Protein AF-A0A7G9NS68-F1 (afdb_monomer)

Mean predicted aligned error: 12.14 Å

Sequence (213 aa):
MAALLGGTLRADTVFETLNGGFTPGNFFWAADDTGWYWTPSMNVDLVGIQTKLATNTNINNNFTFTTTVYTDRPDNGGMVLDSFTWNGTAFVDGPWLGGSFSSPLSLTGGTTYFLGFSGWLAAVTGSGGAGVMMVGPADSSGNATAGTTLLDGWISGSGNPGSFDTPYATGSWPNTPILRFIAADSSTIPEPAAASLIGLPALAMAMRRRRRG

pLDDT: mean 74.38, std 18.11, range [37.75, 97.81]

Solvent-accessible surface area (backbone atoms only — not comparable to full-atom values): 12243 Å² total; per-residue (Å²): 142,82,84,82,81,80,76,79,80,74,69,76,28,79,71,48,64,40,40,66,89,61,86,52,60,82,46,68,49,81,46,22,15,41,30,35,50,47,56,47,88,46,70,41,40,38,28,30,50,29,30,44,29,28,63,55,97,45,37,45,38,81,42,59,35,35,43,35,38,19,62,31,49,55,77,77,74,24,46,81,73,54,60,38,70,30,67,39,78,61,42,60,96,48,72,80,42,56,48,54,44,98,55,64,46,77,43,58,39,74,44,64,30,20,43,38,40,21,50,35,59,65,33,76,88,55,75,28,19,35,17,57,30,30,42,62,46,33,66,101,79,47,39,74,34,90,88,59,54,74,39,84,8,29,24,33,14,67,97,49,79,70,38,51,76,48,78,42,57,59,60,40,82,75,26,25,56,28,33,36,34,29,15,66,67,65,93,71,72,74,68,79,73,75,75,80,75,80,85,83,90,79,88,90,84,84,79,90,73,85,87,82,129

Structure (mmCIF, N/CA/C/O backbone):
data_AF-A0A7G9NS68-F1
#
_entry.id   AF-A0A7G9NS68-F1
#
loop_
_atom_site.group_PDB
_atom_site.id
_atom_site.type_symbol
_atom_site.label_atom_id
_atom_site.label_alt_id
_atom_site.label_comp_id
_atom_site.label_asym_id
_atom_site.label_entity_id
_atom_site.label_seq_id
_atom_site.pdbx_PDB_ins_code
_atom_site.Cartn_x
_atom_site.Cartn_y
_atom_site.Cartn_z
_atom_site.occupancy
_atom_site.B_iso_or_equiv
_atom_site.auth_seq_id
_atom_site.auth_comp_id
_atom_site.auth_asym_id
_atom_site.auth_atom_id
_atom_site.pdbx_PDB_model_num
ATOM 1 N N . MET A 1 1 ? -41.955 21.373 -13.164 1.00 38.03 1 MET A N 1
ATOM 2 C CA . MET A 1 1 ? -41.308 21.413 -11.837 1.00 38.03 1 MET A CA 1
ATOM 3 C C . MET A 1 1 ? -40.273 20.298 -11.828 1.00 38.03 1 MET A C 1
ATOM 5 O O . MET A 1 1 ? -40.666 19.143 -11.808 1.00 38.03 1 MET A O 1
ATOM 9 N N . ALA A 1 2 ? -38.992 20.621 -12.012 1.00 39.19 2 ALA A N 1
ATOM 10 C CA . ALA A 1 2 ? -37.906 19.641 -12.065 1.00 39.19 2 ALA A CA 1
ATOM 11 C C . ALA A 1 2 ? -36.975 19.914 -10.880 1.00 39.19 2 ALA A C 1
ATOM 13 O O . ALA A 1 2 ? -36.407 21.000 -10.788 1.00 39.19 2 ALA A O 1
ATOM 14 N N . ALA A 1 3 ? -36.893 18.969 -9.946 1.00 44.25 3 ALA A N 1
ATOM 15 C CA . ALA A 1 3 ? -35.975 19.042 -8.820 1.00 44.25 3 ALA A CA 1
ATOM 16 C C . ALA A 1 3 ? -34.591 18.573 -9.290 1.00 44.25 3 ALA A C 1
ATOM 18 O O . ALA A 1 3 ? -34.424 17.409 -9.653 1.00 44.25 3 ALA A O 1
ATOM 19 N N . LEU A 1 4 ? -33.610 19.481 -9.303 1.00 42.62 4 LEU A N 1
ATOM 20 C CA . LEU A 1 4 ? -32.201 19.107 -9.389 1.00 42.62 4 LEU A CA 1
ATOM 21 C C . LEU A 1 4 ? -31.821 18.423 -8.069 1.00 42.62 4 LEU A C 1
ATOM 23 O O . LEU A 1 4 ? -31.746 19.071 -7.026 1.00 42.62 4 LEU A O 1
ATOM 27 N N . LEU A 1 5 ? -31.595 17.113 -8.119 1.00 46.53 5 LEU A N 1
ATOM 28 C CA . LEU A 1 5 ? -30.935 16.367 -7.053 1.00 46.53 5 LEU A CA 1
ATOM 29 C C . LEU A 1 5 ? -29.467 16.809 -7.015 1.00 46.53 5 LEU A C 1
ATOM 31 O O . LEU A 1 5 ? -28.667 16.419 -7.863 1.00 46.53 5 LEU A O 1
ATOM 35 N N . GLY A 1 6 ? -29.131 17.673 -6.058 1.00 41.75 6 GLY A N 1
ATOM 36 C CA . GLY A 1 6 ? -27.755 18.049 -5.761 1.00 41.75 6 GLY A CA 1
ATOM 37 C C . GLY A 1 6 ? -27.028 16.873 -5.120 1.00 41.75 6 GLY A C 1
ATOM 38 O O . GLY A 1 6 ? -27.145 16.656 -3.918 1.00 41.75 6 GLY A O 1
ATOM 39 N N . GLY A 1 7 ? -26.294 16.104 -5.921 1.00 40.09 7 GLY A N 1
ATOM 40 C CA . GLY A 1 7 ? -25.322 15.153 -5.396 1.00 40.09 7 GLY A CA 1
ATOM 41 C C . GLY A 1 7 ? -24.172 15.923 -4.755 1.00 40.09 7 GLY A C 1
ATOM 42 O O . GLY A 1 7 ? -23.438 16.627 -5.446 1.00 40.09 7 GLY A O 1
ATOM 43 N N . THR A 1 8 ? -24.011 15.820 -3.438 1.00 43.94 8 THR A N 1
ATOM 44 C CA . THR A 1 8 ? -22.778 16.244 -2.771 1.00 43.94 8 THR A CA 1
ATOM 45 C C . THR A 1 8 ? -21.648 15.337 -3.238 1.00 43.94 8 THR A C 1
ATOM 47 O O . THR A 1 8 ? -21.577 14.179 -2.834 1.00 43.94 8 THR A O 1
ATOM 50 N N . LEU A 1 9 ? -20.772 15.862 -4.094 1.00 49.16 9 LEU A N 1
ATOM 51 C CA . LEU A 1 9 ? -19.465 15.267 -4.351 1.00 49.16 9 LEU A CA 1
ATOM 52 C C . LEU A 1 9 ? -18.670 15.352 -3.044 1.00 49.16 9 LEU A C 1
ATOM 54 O O . LEU A 1 9 ? -18.261 16.441 -2.639 1.00 49.16 9 LEU A O 1
ATOM 58 N N . ARG A 1 10 ? -18.506 14.224 -2.346 1.00 59.31 10 ARG A N 1
ATOM 59 C CA . ARG A 1 10 ? -17.529 14.136 -1.259 1.00 59.31 10 ARG A CA 1
ATOM 60 C C . ARG A 1 10 ? -16.143 14.073 -1.887 1.00 59.31 10 ARG A C 1
ATOM 62 O O . ARG A 1 10 ? -15.911 13.275 -2.789 1.00 59.31 10 ARG A O 1
ATOM 69 N N . ALA A 1 11 ? -15.265 14.968 -1.452 1.00 64.06 11 ALA A N 1
ATOM 70 C CA . ALA A 1 11 ? -13.867 14.932 -1.838 1.00 64.06 11 ALA A CA 1
ATOM 71 C C . ALA A 1 11 ? -13.167 13.855 -1.010 1.00 64.06 11 ALA A C 1
ATOM 73 O O . ALA A 1 11 ? -13.270 13.865 0.216 1.00 64.06 11 ALA A O 1
ATOM 74 N N . ASP A 1 12 ? -12.461 12.957 -1.686 1.00 80.31 12 ASP A N 1
ATOM 75 C CA . ASP A 1 12 ? -11.589 11.986 -1.044 1.00 80.31 12 ASP A CA 1
ATOM 76 C C . ASP A 1 12 ? -10.468 12.693 -0.277 1.00 80.31 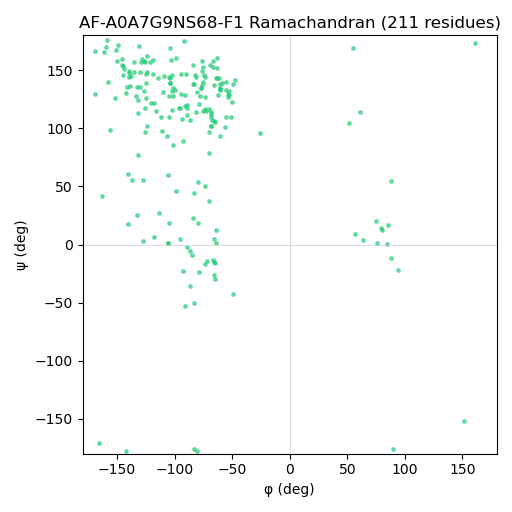12 ASP A C 1
ATOM 78 O O . ASP A 1 12 ? -9.935 13.722 -0.709 1.00 80.31 12 ASP A O 1
ATOM 82 N N . THR A 1 13 ? -10.093 12.131 0.868 1.00 86.94 13 THR A N 1
ATOM 83 C CA . THR A 1 13 ? -9.108 12.735 1.768 1.00 86.94 13 THR A CA 1
ATOM 84 C C . THR A 1 13 ? -7.977 11.765 2.053 1.00 86.94 13 THR A C 1
ATOM 86 O O . THR A 1 13 ? -8.167 10.552 2.080 1.00 86.94 13 THR A O 1
ATOM 89 N N . VAL A 1 14 ? -6.765 12.291 2.235 1.00 88.88 14 VAL A N 1
ATOM 90 C CA . VAL A 1 14 ? -5.634 11.460 2.656 1.00 88.88 14 VAL A CA 1
ATOM 91 C C . VAL A 1 14 ? -5.812 11.149 4.134 1.00 88.88 14 VAL A C 1
ATOM 93 O O . VAL A 1 14 ? -5.766 12.057 4.959 1.00 88.88 14 VAL A O 1
ATOM 96 N N . PHE A 1 15 ? -6.013 9.872 4.443 1.00 86.31 15 PHE A N 1
ATOM 97 C CA . PHE A 1 15 ? -6.214 9.386 5.804 1.00 86.31 15 PHE A CA 1
ATOM 98 C C . PHE A 1 15 ? -4.885 9.168 6.524 1.00 86.31 15 PHE A C 1
ATOM 100 O O . PHE A 1 15 ? -4.665 9.670 7.621 1.00 86.31 15 PHE A O 1
ATOM 107 N N . GLU A 1 16 ? -3.976 8.445 5.875 1.00 87.56 16 GLU A N 1
ATOM 108 C CA . GLU A 1 16 ? -2.678 8.088 6.432 1.00 87.56 16 GLU A CA 1
ATOM 109 C C . GLU A 1 16 ? -1.632 8.091 5.317 1.00 87.56 16 GLU A C 1
ATOM 111 O O . GLU A 1 16 ? -1.912 7.775 4.159 1.00 87.56 16 GLU A O 1
ATOM 116 N N . THR A 1 17 ? -0.405 8.484 5.643 1.00 88.94 17 THR A N 1
ATOM 117 C CA . THR A 1 17 ? 0.731 8.381 4.727 1.00 88.94 17 THR A CA 1
ATOM 118 C C . THR A 1 17 ? 1.900 7.752 5.463 1.00 88.94 17 THR A C 1
ATOM 120 O O . THR A 1 17 ? 2.481 8.364 6.356 1.00 88.94 17 THR A O 1
ATOM 123 N N . LEU A 1 18 ? 2.266 6.542 5.053 1.00 88.12 18 LEU A N 1
ATOM 124 C CA . LEU A 1 18 ? 3.433 5.833 5.552 1.00 88.12 18 LEU A CA 1
ATOM 125 C C . LEU A 1 18 ? 4.627 6.202 4.683 1.00 88.12 18 LEU A C 1
ATOM 127 O O . LEU A 1 18 ? 4.618 6.003 3.469 1.00 88.12 18 LEU A O 1
ATOM 131 N N . ASN A 1 19 ? 5.646 6.785 5.306 1.00 85.31 19 ASN A N 1
ATOM 132 C CA . ASN A 1 19 ? 6.908 7.160 4.672 1.00 85.31 19 ASN A CA 1
ATOM 133 C C . ASN A 1 19 ? 6.815 8.113 3.453 1.00 85.31 19 ASN A C 1
ATOM 135 O O . ASN A 1 19 ? 7.819 8.371 2.796 1.00 85.31 19 ASN A O 1
ATOM 139 N N . GLY A 1 20 ? 5.658 8.701 3.135 1.00 81.81 20 GLY A N 1
ATOM 140 C CA . GLY A 1 20 ? 5.486 9.500 1.909 1.00 81.81 20 GLY A CA 1
ATOM 141 C C . GLY A 1 20 ? 6.285 10.804 1.823 1.00 81.81 20 GLY A C 1
ATOM 142 O O . GLY A 1 20 ? 6.409 11.354 0.729 1.00 81.81 20 GLY A O 1
ATOM 143 N N . GLY A 1 21 ? 6.826 11.286 2.946 1.00 77.38 21 GLY A N 1
ATOM 144 C CA . GLY A 1 21 ? 7.757 12.419 2.995 1.00 77.38 21 GLY A CA 1
ATOM 145 C C . GLY A 1 21 ? 9.228 12.040 2.785 1.00 77.38 21 GLY A C 1
ATOM 146 O O . GLY A 1 21 ? 10.072 12.929 2.708 1.00 77.38 21 GLY A O 1
ATOM 147 N N . PHE A 1 22 ? 9.553 10.747 2.701 1.00 77.62 22 PHE A N 1
ATOM 148 C CA . PHE A 1 22 ? 10.930 10.288 2.536 1.00 77.62 22 PHE A CA 1
ATOM 149 C C . PHE A 1 22 ? 11.382 10.331 1.083 1.00 77.62 22 PHE A C 1
ATOM 151 O O . PHE A 1 22 ? 10.616 10.056 0.159 1.00 77.62 22 PHE A O 1
ATOM 158 N N . THR A 1 23 ? 12.668 10.635 0.900 1.00 73.75 23 THR A N 1
ATOM 159 C CA . THR A 1 23 ? 13.356 10.461 -0.382 1.00 73.75 23 THR A CA 1
ATOM 160 C C . THR A 1 23 ? 13.931 9.043 -0.425 1.00 73.75 23 THR A C 1
ATOM 162 O O . THR A 1 23 ? 14.832 8.743 0.359 1.00 73.75 23 THR A O 1
ATOM 165 N N . PRO A 1 24 ? 13.411 8.149 -1.274 1.00 69.50 24 PRO A N 1
ATOM 166 C CA . PRO A 1 24 ? 13.793 6.740 -1.275 1.00 69.50 24 PRO A CA 1
ATOM 167 C C . PRO A 1 24 ? 15.069 6.543 -2.100 1.00 69.50 24 PRO A C 1
ATOM 169 O O . PRO A 1 24 ? 15.357 7.321 -3.010 1.00 69.50 24 PRO A O 1
ATOM 172 N N . GLY A 1 25 ? 15.831 5.490 -1.806 1.00 63.09 25 GLY A N 1
ATOM 173 C CA . GLY A 1 25 ? 16.913 5.052 -2.690 1.00 63.09 25 GLY A CA 1
ATOM 174 C C . GLY A 1 25 ? 16.365 4.317 -3.917 1.00 63.09 25 GLY A C 1
ATOM 175 O O . GLY A 1 25 ? 15.265 3.768 -3.878 1.00 63.09 25 GLY A O 1
ATOM 176 N N . ASN A 1 26 ? 17.138 4.263 -5.004 1.00 58.06 26 ASN A N 1
ATOM 177 C CA . ASN A 1 26 ? 16.765 3.464 -6.173 1.00 58.06 26 ASN A CA 1
ATOM 178 C C . ASN A 1 26 ? 16.886 1.970 -5.847 1.00 58.06 26 ASN A C 1
ATOM 180 O O . ASN A 1 26 ? 17.991 1.480 -5.613 1.00 58.06 26 ASN A O 1
ATOM 184 N N . PHE A 1 27 ? 15.770 1.244 -5.885 1.00 60.88 27 PHE A N 1
ATOM 185 C CA . PHE A 1 27 ? 15.736 -0.195 -5.646 1.00 60.88 27 PHE A CA 1
ATOM 186 C C . PHE A 1 27 ? 14.776 -0.906 -6.617 1.00 60.88 27 PHE A C 1
ATOM 188 O O . PHE A 1 27 ? 13.777 -0.316 -7.025 1.00 60.88 27 PHE A O 1
ATOM 195 N N . PHE A 1 28 ? 15.074 -2.154 -7.002 1.00 64.50 28 PHE A N 1
ATOM 196 C CA . PHE A 1 28 ? 14.217 -2.973 -7.872 1.00 64.50 28 PHE A CA 1
ATOM 197 C C . PHE A 1 28 ? 13.914 -4.333 -7.238 1.00 64.50 28 PHE A C 1
ATOM 199 O O . PHE A 1 28 ? 14.820 -5.013 -6.762 1.00 64.50 28 PHE A O 1
ATOM 206 N N . TRP A 1 29 ? 12.642 -4.731 -7.236 1.00 65.81 29 TRP A N 1
ATOM 207 C CA . TRP A 1 29 ? 12.194 -5.970 -6.602 1.00 65.81 29 TRP A CA 1
ATOM 208 C C . TRP A 1 29 ? 12.228 -7.149 -7.580 1.00 65.81 29 TRP A C 1
ATOM 210 O O . TRP A 1 29 ? 12.003 -6.974 -8.778 1.00 65.81 29 TRP A O 1
ATOM 220 N N . ALA A 1 30 ? 12.519 -8.346 -7.064 1.00 62.59 30 ALA A N 1
ATOM 221 C CA . ALA A 1 30 ? 12.646 -9.571 -7.858 1.00 62.59 30 ALA A CA 1
ATOM 222 C C . ALA A 1 30 ? 11.624 -10.666 -7.493 1.00 62.59 30 ALA A C 1
ATOM 224 O O . ALA A 1 30 ? 11.742 -11.775 -8.007 1.00 62.59 30 ALA A O 1
ATOM 225 N N . ALA A 1 31 ? 10.652 -10.383 -6.617 1.00 74.00 31 ALA A N 1
ATOM 226 C CA . ALA A 1 31 ? 9.535 -11.293 -6.342 1.00 74.00 31 ALA A CA 1
ATOM 227 C C . ALA A 1 31 ? 8.247 -10.822 -7.035 1.00 74.00 31 ALA A C 1
ATOM 229 O O . ALA A 1 31 ? 8.113 -9.641 -7.358 1.00 74.00 31 ALA A O 1
ATOM 230 N N . ASP A 1 32 ? 7.312 -11.749 -7.237 1.00 80.25 32 ASP A N 1
ATOM 231 C CA . ASP A 1 32 ? 6.061 -11.495 -7.966 1.00 80.25 32 ASP A CA 1
ATOM 232 C C . ASP A 1 32 ? 5.016 -10.773 -7.106 1.00 80.25 32 ASP A C 1
ATOM 234 O O . ASP A 1 32 ? 4.133 -10.076 -7.624 1.00 80.25 32 ASP A O 1
ATOM 238 N N . ASP A 1 33 ? 5.160 -10.931 -5.791 1.00 86.00 33 ASP A N 1
ATOM 239 C CA . ASP A 1 33 ? 4.248 -10.434 -4.781 1.00 86.00 33 ASP A CA 1
ATOM 240 C C . ASP A 1 33 ? 5.024 -9.848 -3.596 1.00 86.00 33 ASP A C 1
ATOM 242 O O . ASP A 1 33 ? 6.081 -10.352 -3.191 1.00 86.00 33 ASP A O 1
ATOM 246 N N . THR A 1 34 ? 4.475 -8.796 -2.996 1.00 87.12 34 THR A N 1
ATOM 247 C CA . THR A 1 34 ? 4.915 -8.297 -1.694 1.00 87.12 34 THR A CA 1
ATOM 248 C C . THR A 1 34 ? 3.743 -7.780 -0.878 1.00 87.12 34 THR A C 1
ATOM 250 O O . THR A 1 34 ? 2.761 -7.279 -1.426 1.00 87.12 34 THR A O 1
ATOM 253 N N . GLY A 1 35 ? 3.841 -7.855 0.438 1.00 90.62 35 GLY A N 1
ATOM 254 C CA . GLY A 1 35 ? 2.836 -7.276 1.300 1.00 90.62 35 GLY A CA 1
ATOM 255 C C . GLY A 1 35 ? 3.319 -7.014 2.708 1.00 90.62 35 GLY A C 1
ATOM 256 O O . GLY A 1 35 ? 4.397 -7.443 3.127 1.00 90.62 35 GLY A O 1
ATOM 257 N N . TRP A 1 36 ? 2.480 -6.294 3.438 1.00 91.12 36 TRP A N 1
ATOM 258 C CA . TRP A 1 36 ? 2.724 -5.901 4.816 1.00 91.12 36 TRP A CA 1
ATOM 259 C C . TRP A 1 36 ? 1.442 -6.021 5.622 1.00 91.12 36 TRP A C 1
ATOM 261 O O . TRP A 1 36 ? 0.342 -5.798 5.109 1.00 91.12 36 TRP A O 1
ATOM 271 N N . TYR A 1 37 ? 1.592 -6.319 6.906 1.00 92.62 37 TYR A N 1
ATOM 272 C CA . TYR A 1 37 ? 0.505 -6.128 7.851 1.00 92.62 37 TYR A CA 1
ATOM 273 C C . TYR A 1 37 ? 0.350 -4.645 8.177 1.00 92.62 37 TYR A C 1
ATOM 275 O O . TYR A 1 37 ? 1.335 -3.924 8.340 1.00 92.62 37 TYR A O 1
ATOM 283 N N . TRP A 1 38 ? -0.894 -4.194 8.275 1.00 91.81 38 TRP A N 1
ATOM 284 C CA . TRP A 1 38 ? -1.252 -2.831 8.642 1.00 91.81 38 TRP A CA 1
ATOM 285 C C . TRP A 1 38 ? -2.443 -2.853 9.594 1.00 91.81 38 TRP A C 1
ATOM 287 O O . TRP A 1 38 ? -3.406 -3.589 9.389 1.00 91.81 38 TRP A O 1
ATOM 297 N N . THR A 1 39 ? -2.370 -2.032 10.638 1.00 92.25 39 THR A N 1
ATOM 298 C CA . THR A 1 39 ? -3.416 -1.901 11.653 1.00 92.25 39 THR A CA 1
ATOM 299 C C . THR A 1 39 ? -3.834 -0.432 11.715 1.00 92.25 39 THR A C 1
ATOM 301 O O . THR A 1 39 ? -3.097 0.363 12.307 1.00 92.25 39 THR A O 1
ATOM 304 N N . PRO A 1 40 ? -4.974 -0.028 11.122 1.00 89.94 40 PRO A N 1
ATOM 305 C CA . PRO A 1 40 ? -5.452 1.340 11.254 1.00 89.94 40 PRO A CA 1
ATOM 306 C C . PRO A 1 40 ? -5.712 1.651 12.730 1.00 89.94 40 PRO A C 1
ATOM 308 O O . PRO A 1 40 ? -6.266 0.836 13.467 1.00 89.94 40 PRO A O 1
ATOM 311 N N . SER A 1 41 ? -5.336 2.843 13.185 1.00 87.62 41 SER A N 1
ATOM 312 C CA . SER A 1 41 ? -5.522 3.257 14.586 1.00 87.62 41 SER A CA 1
ATOM 313 C C . SER A 1 41 ? -6.987 3.530 14.949 1.00 87.62 41 SER A C 1
ATOM 315 O O . SER A 1 41 ? -7.336 3.609 16.127 1.00 87.62 41 SER A O 1
ATOM 317 N N . MET A 1 42 ? -7.853 3.659 13.945 1.00 88.31 42 MET A N 1
ATOM 318 C CA . MET A 1 42 ? -9.271 3.954 14.089 1.00 88.31 42 MET A CA 1
ATOM 319 C C . MET A 1 42 ? -10.090 3.362 12.947 1.00 88.31 42 MET A C 1
ATOM 321 O O . MET A 1 42 ? -9.533 2.939 11.937 1.00 88.31 42 MET A O 1
ATOM 325 N N . ASN A 1 43 ? -11.413 3.337 13.109 1.00 91.81 43 ASN A N 1
ATOM 326 C CA . ASN A 1 43 ? -12.302 2.917 12.031 1.00 91.81 43 ASN A CA 1
ATOM 327 C C . ASN A 1 43 ? -12.128 3.848 10.826 1.00 91.81 43 ASN A C 1
ATOM 329 O O . ASN A 1 43 ? -12.103 5.068 10.998 1.00 91.81 43 ASN A O 1
ATOM 333 N N . VAL A 1 44 ? -12.020 3.274 9.630 1.00 90.69 44 VAL A N 1
ATOM 334 C CA . VAL A 1 44 ? -11.794 4.018 8.388 1.00 90.69 44 VAL A CA 1
ATOM 335 C C . VAL A 1 44 ? -12.599 3.405 7.251 1.00 90.69 44 VAL A C 1
ATOM 337 O O . VAL A 1 44 ? -12.606 2.192 7.076 1.00 90.69 44 VAL A O 1
ATOM 340 N N . ASP A 1 45 ? -13.243 4.254 6.454 1.00 94.44 45 ASP A N 1
ATOM 341 C CA . ASP A 1 45 ? -13.822 3.865 5.169 1.00 94.44 45 ASP A CA 1
ATOM 342 C C . ASP A 1 45 ? -12.782 4.123 4.076 1.00 94.44 45 ASP A C 1
ATOM 344 O O . ASP A 1 45 ? -12.680 5.223 3.520 1.00 94.44 45 ASP A O 1
ATOM 348 N N . LEU A 1 46 ? -11.947 3.113 3.831 1.00 94.12 46 LEU A N 1
ATOM 349 C CA . LEU A 1 46 ? -10.807 3.190 2.931 1.00 94.12 46 LEU A CA 1
ATOM 350 C C . LEU A 1 46 ? -11.283 3.195 1.473 1.00 94.12 46 LEU A C 1
ATOM 352 O O . LEU A 1 46 ? -11.850 2.228 0.981 1.00 94.12 46 LEU A O 1
ATOM 356 N N . VAL A 1 47 ? -11.026 4.284 0.761 1.00 95.94 47 VAL A N 1
ATOM 357 C CA . VAL A 1 47 ? -11.377 4.464 -0.653 1.00 95.94 47 VAL A CA 1
ATOM 358 C C . VAL A 1 47 ? -10.293 3.923 -1.568 1.00 95.94 47 VAL A C 1
ATOM 360 O O . VAL A 1 47 ? -10.608 3.381 -2.620 1.00 95.94 47 VAL A O 1
ATOM 363 N N . GLY A 1 48 ? -9.022 4.050 -1.195 1.00 95.19 48 GLY A N 1
ATOM 364 C CA . GLY A 1 48 ? -7.933 3.660 -2.078 1.00 95.19 48 GLY A CA 1
ATOM 365 C C . GLY A 1 48 ? -6.578 3.621 -1.401 1.00 95.19 48 GLY A C 1
ATOM 366 O O . GLY A 1 48 ? -6.385 4.132 -0.296 1.00 95.19 48 GLY A O 1
ATOM 367 N N . ILE A 1 49 ? -5.627 3.008 -2.096 1.00 95.25 49 ILE A N 1
ATOM 368 C CA . ILE A 1 49 ? -4.238 2.891 -1.660 1.00 95.25 49 ILE A CA 1
ATOM 369 C C . ILE A 1 49 ? -3.353 3.328 -2.817 1.00 95.25 49 ILE A C 1
ATOM 371 O O . ILE A 1 49 ? -3.568 2.949 -3.970 1.00 95.25 49 ILE A O 1
ATOM 375 N N . GLN A 1 50 ? -2.353 4.137 -2.497 1.00 93.19 50 GLN A N 1
ATOM 376 C CA . GLN A 1 50 ? -1.365 4.619 -3.441 1.00 93.19 50 GLN A CA 1
ATOM 377 C C . GLN A 1 50 ? 0.055 4.395 -2.924 1.00 93.19 50 GLN A C 1
ATOM 379 O O . GLN A 1 50 ? 0.300 4.312 -1.724 1.00 93.19 50 GLN A O 1
ATOM 384 N N . THR A 1 51 ? 1.006 4.352 -3.845 1.00 89.50 51 THR A N 1
ATOM 385 C CA . THR A 1 51 ? 2.440 4.237 -3.613 1.00 89.50 51 THR A CA 1
ATOM 386 C C . THR A 1 51 ? 3.205 5.102 -4.620 1.00 89.50 51 THR A C 1
ATOM 388 O O . THR A 1 51 ? 2.617 5.814 -5.439 1.00 89.50 51 THR A O 1
ATOM 391 N N . LYS A 1 52 ? 4.532 5.066 -4.554 1.00 85.31 52 LYS A N 1
ATOM 392 C CA . LYS A 1 52 ? 5.423 5.606 -5.580 1.00 85.31 52 LYS A CA 1
ATOM 393 C C . LYS A 1 52 ? 6.268 4.471 -6.135 1.00 85.31 52 LYS A C 1
ATOM 395 O O . LYS A 1 52 ? 6.643 3.563 -5.397 1.00 85.31 52 LYS A O 1
ATOM 400 N N . LEU A 1 53 ? 6.600 4.550 -7.417 1.00 80.81 53 LEU A N 1
ATOM 401 C CA . LEU A 1 53 ? 7.445 3.560 -8.074 1.00 80.81 53 LEU A CA 1
ATOM 402 C C . LEU A 1 53 ? 8.852 4.101 -8.308 1.00 80.81 53 LEU A C 1
ATOM 404 O O . LEU A 1 53 ? 9.023 5.293 -8.556 1.00 80.81 53 LEU A O 1
ATOM 408 N N . ALA A 1 54 ? 9.846 3.222 -8.179 1.00 74.50 54 ALA A N 1
ATOM 409 C CA . ALA A 1 54 ? 11.254 3.530 -8.399 1.00 74.50 54 ALA A CA 1
ATOM 410 C C . ALA A 1 54 ? 11.567 3.644 -9.899 1.00 74.50 54 ALA A C 1
ATOM 412 O O . ALA A 1 54 ? 10.912 3.014 -10.727 1.00 74.50 54 ALA A O 1
ATOM 413 N N . THR A 1 55 ? 12.589 4.424 -10.253 1.00 67.62 55 THR A N 1
ATOM 414 C CA . THR A 1 55 ? 13.039 4.609 -11.637 1.00 67.62 55 THR A CA 1
ATOM 415 C C . THR A 1 55 ? 14.517 4.291 -11.698 1.00 67.62 55 THR A C 1
ATOM 417 O O . THR A 1 55 ? 15.334 4.971 -11.079 1.00 67.62 55 THR A O 1
ATOM 420 N N . ASN A 1 56 ? 14.880 3.272 -12.467 1.00 67.25 56 ASN A N 1
ATOM 421 C CA . ASN A 1 56 ? 16.258 3.029 -12.869 1.00 67.25 56 ASN A CA 1
ATOM 422 C C . ASN A 1 56 ? 16.274 2.363 -14.259 1.00 67.25 56 ASN A C 1
ATOM 424 O O . ASN A 1 56 ? 15.230 1.985 -14.789 1.00 67.25 56 ASN A O 1
ATOM 428 N N . THR A 1 57 ? 17.456 2.218 -14.860 1.00 63.25 57 THR A N 1
ATOM 429 C CA . THR A 1 57 ? 17.630 1.622 -16.202 1.00 63.25 57 THR A CA 1
ATOM 430 C C . THR A 1 57 ? 17.242 0.144 -16.291 1.00 63.25 57 THR A C 1
ATOM 432 O O . THR A 1 57 ? 17.071 -0.379 -17.387 1.00 63.25 57 THR A O 1
ATOM 435 N N . ASN A 1 58 ? 17.114 -0.511 -15.142 1.00 67.44 58 ASN A N 1
ATOM 436 C CA . ASN A 1 58 ? 16.755 -1.906 -14.956 1.00 67.44 58 ASN A CA 1
ATOM 437 C C . ASN A 1 58 ? 15.385 -2.061 -14.270 1.00 67.44 58 ASN A C 1
ATOM 439 O O . ASN A 1 58 ? 15.149 -3.035 -13.556 1.00 67.44 58 ASN A O 1
ATOM 443 N N . ILE A 1 59 ? 14.493 -1.082 -14.425 1.00 73.25 59 ILE A N 1
ATOM 444 C CA . ILE A 1 59 ? 13.129 -1.136 -13.911 1.00 73.25 59 ILE A CA 1
ATOM 445 C C . ILE A 1 59 ? 12.173 -0.886 -15.070 1.00 73.25 59 ILE A C 1
ATOM 447 O O . ILE A 1 59 ? 12.264 0.128 -15.762 1.00 73.25 59 ILE A O 1
ATOM 451 N N . ASN A 1 60 ? 11.234 -1.805 -15.259 1.00 73.06 60 ASN A N 1
ATOM 452 C CA . ASN A 1 60 ? 10.085 -1.629 -16.124 1.00 73.06 60 ASN A CA 1
ATOM 453 C C . ASN A 1 60 ? 8.837 -1.557 -15.239 1.00 73.06 60 ASN A C 1
ATOM 455 O O . ASN A 1 60 ? 8.426 -2.552 -14.662 1.00 73.06 60 ASN A O 1
ATOM 459 N N . ASN A 1 61 ? 8.219 -0.382 -15.128 1.00 76.12 61 ASN A N 1
ATOM 460 C CA . ASN A 1 61 ? 6.974 -0.227 -14.369 1.00 76.12 61 ASN A CA 1
ATOM 461 C C . ASN A 1 61 ? 5.717 -0.322 -15.253 1.00 76.12 61 ASN A C 1
ATOM 463 O O . ASN A 1 61 ? 4.605 -0.139 -14.765 1.00 76.12 61 ASN A O 1
ATOM 467 N N . ASN A 1 62 ? 5.854 -0.614 -16.552 1.00 75.69 62 ASN A N 1
ATOM 468 C CA . ASN A 1 62 ? 4.730 -0.714 -17.487 1.00 75.69 62 ASN A CA 1
ATOM 469 C C . ASN A 1 62 ? 3.994 -2.062 -17.369 1.00 75.69 62 ASN A C 1
ATOM 471 O O . ASN A 1 62 ? 3.825 -2.790 -18.348 1.00 75.69 62 ASN A O 1
ATOM 475 N N . PHE A 1 63 ? 3.573 -2.394 -16.152 1.00 77.38 63 PHE A N 1
ATOM 476 C CA . PHE A 1 63 ? 2.813 -3.592 -15.827 1.00 77.38 63 PHE A CA 1
ATOM 477 C C . PHE A 1 63 ? 1.506 -3.230 -15.122 1.00 77.38 63 PHE A C 1
ATOM 479 O O . PHE A 1 63 ? 1.324 -2.118 -14.610 1.00 77.38 63 PHE A O 1
ATOM 486 N N . THR A 1 64 ? 0.583 -4.188 -15.122 1.00 85.50 64 THR A N 1
ATOM 487 C CA . THR A 1 64 ? -0.655 -4.115 -14.351 1.00 85.50 64 THR A CA 1
ATOM 488 C C . THR A 1 64 ? -0.412 -4.706 -12.974 1.00 85.50 64 THR A C 1
ATOM 490 O O . THR A 1 64 ? -0.126 -5.892 -12.836 1.00 85.50 64 THR A O 1
ATOM 493 N N . PHE A 1 65 ? -0.564 -3.864 -11.964 1.00 86.81 65 PHE A N 1
ATOM 494 C CA . PHE A 1 65 ? -0.475 -4.216 -10.560 1.00 86.81 65 PHE A CA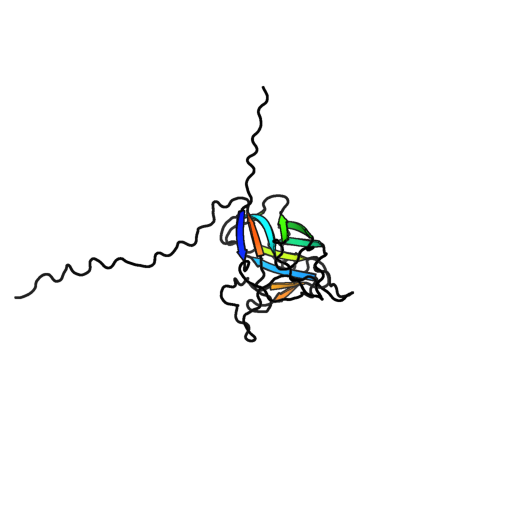 1
ATOM 495 C C . PHE A 1 65 ? -1.867 -4.501 -10.019 1.00 86.81 65 PHE A C 1
ATOM 497 O O . PHE A 1 65 ? -2.834 -3.850 -10.419 1.00 86.81 65 PHE A O 1
ATOM 504 N N . THR A 1 66 ? -1.954 -5.431 -9.075 1.00 92.06 66 THR A N 1
ATOM 505 C CA . THR A 1 66 ? -3.165 -5.641 -8.278 1.00 92.06 66 THR A CA 1
ATOM 506 C C . THR A 1 66 ? -2.841 -5.375 -6.820 1.00 92.06 66 THR A C 1
ATOM 508 O O . THR A 1 66 ? -1.947 -6.005 -6.251 1.00 92.06 66 THR A O 1
ATOM 511 N N . THR A 1 67 ? -3.563 -4.431 -6.224 1.00 93.94 67 THR A N 1
ATOM 512 C CA . THR A 1 67 ? -3.525 -4.180 -4.784 1.00 93.94 67 THR A CA 1
ATOM 513 C C . THR A 1 67 ? -4.753 -4.817 -4.158 1.00 93.94 67 THR A C 1
ATOM 515 O O . THR A 1 67 ? -5.873 -4.561 -4.600 1.00 93.94 67 THR A O 1
ATOM 518 N N . THR A 1 68 ? -4.537 -5.625 -3.125 1.00 96.25 68 THR A N 1
ATOM 519 C CA . THR A 1 68 ? -5.587 -6.388 -2.450 1.00 96.25 68 THR A CA 1
ATOM 520 C C . THR A 1 68 ? -5.461 -6.226 -0.944 1.00 96.25 68 THR A C 1
ATOM 522 O O . THR A 1 68 ? -4.364 -6.323 -0.393 1.00 96.25 68 THR A O 1
ATOM 525 N N . VAL A 1 69 ? -6.588 -6.000 -0.274 1.00 97.19 69 VAL A N 1
ATOM 526 C CA . VAL A 1 69 ? -6.678 -6.010 1.189 1.00 97.19 69 VAL A CA 1
ATOM 527 C C . VAL A 1 69 ? -7.286 -7.332 1.614 1.00 97.19 69 VAL A C 1
ATOM 529 O O . VAL A 1 69 ? -8.289 -7.771 1.049 1.00 97.19 69 VAL A O 1
ATOM 532 N N . TYR A 1 70 ? -6.698 -7.952 2.626 1.00 97.69 70 TYR A N 1
ATOM 533 C CA . TYR A 1 70 ? -7.147 -9.221 3.168 1.00 97.69 70 TYR A CA 1
ATOM 534 C C . TYR A 1 70 ? -7.363 -9.132 4.681 1.00 97.69 70 TYR A C 1
ATOM 536 O O . TYR A 1 70 ? -6.766 -8.292 5.361 1.00 97.69 70 TYR A O 1
ATOM 544 N N . THR A 1 71 ? -8.174 -10.041 5.226 1.00 97.50 71 THR A N 1
ATOM 545 C CA . THR A 1 71 ? -8.324 -10.210 6.685 1.00 97.50 71 THR A CA 1
ATOM 546 C C . THR A 1 71 ? -7.040 -10.698 7.361 1.00 97.50 71 THR A C 1
ATOM 548 O O . THR A 1 71 ? -6.814 -10.412 8.526 1.00 97.50 71 THR A O 1
ATOM 551 N N . ASP A 1 72 ? -6.223 -11.456 6.634 1.00 95.56 72 ASP A N 1
ATOM 552 C CA . ASP A 1 72 ? -4.878 -11.930 6.979 1.00 95.56 72 ASP A CA 1
ATOM 553 C C . ASP A 1 72 ? -4.179 -12.272 5.648 1.00 95.56 72 ASP A C 1
ATOM 555 O O . ASP A 1 72 ? -4.809 -12.209 4.593 1.00 95.56 72 ASP A O 1
ATOM 559 N N . ARG A 1 73 ? -2.907 -12.655 5.625 1.00 92.44 73 ARG A N 1
ATOM 560 C CA . ARG A 1 73 ? -2.290 -13.146 4.391 1.00 92.44 73 ARG A CA 1
ATOM 561 C C . ARG A 1 73 ? -2.981 -14.436 3.906 1.00 92.44 73 ARG A C 1
ATOM 563 O O . ARG A 1 73 ? -3.337 -15.277 4.740 1.00 92.44 73 ARG A O 1
ATOM 570 N N . PRO A 1 74 ? -3.136 -14.636 2.585 1.00 92.38 74 PRO A N 1
ATOM 571 C CA . PRO A 1 74 ? -3.721 -15.848 2.002 1.00 92.38 74 PRO A CA 1
ATOM 572 C C . PRO A 1 74 ? -3.136 -17.156 2.545 1.00 92.38 74 PRO A C 1
ATOM 574 O O . PRO A 1 74 ? -3.887 -18.060 2.907 1.00 92.38 74 PRO A O 1
ATOM 577 N N . ASP A 1 75 ? -1.811 -17.230 2.705 1.00 90.88 75 ASP A N 1
ATOM 578 C CA . ASP A 1 75 ? -1.122 -18.417 3.232 1.00 90.88 75 ASP A CA 1
ATOM 579 C C . ASP A 1 75 ? -1.441 -18.728 4.703 1.00 90.88 75 ASP A C 1
ATOM 581 O O . ASP A 1 75 ? -1.168 -19.828 5.178 1.00 90.88 75 ASP A O 1
ATOM 585 N N . ASN A 1 76 ? -2.054 -17.786 5.427 1.00 92.94 76 ASN A N 1
ATOM 586 C CA . ASN A 1 76 ? -2.575 -17.987 6.779 1.00 92.94 76 ASN A CA 1
ATOM 587 C C . ASN A 1 76 ? -4.112 -18.104 6.811 1.00 92.94 76 ASN A C 1
ATOM 589 O O . ASN A 1 76 ? -4.734 -17.911 7.853 1.00 92.94 76 ASN A O 1
ATOM 593 N N . GLY A 1 77 ? -4.745 -18.400 5.670 1.00 94.12 77 GLY A N 1
ATOM 594 C CA . GLY A 1 77 ? -6.200 -18.534 5.553 1.00 94.12 77 GLY A CA 1
ATOM 595 C C . GLY A 1 77 ? -6.953 -17.205 5.473 1.00 94.12 77 GLY A C 1
ATOM 596 O O . GLY A 1 77 ? -8.172 -17.180 5.648 1.00 94.12 77 GLY A O 1
ATOM 597 N N . GLY A 1 78 ? -6.252 -16.099 5.220 1.00 96.31 78 GLY A N 1
ATOM 598 C CA . GLY A 1 78 ? -6.877 -14.799 5.032 1.00 96.31 78 GLY A CA 1
ATOM 599 C C . GLY A 1 78 ? -7.773 -14.740 3.796 1.00 96.31 78 GLY A C 1
ATOM 600 O O . GLY A 1 78 ? -7.471 -15.320 2.753 1.00 96.31 78 GLY A O 1
ATOM 601 N N . MET A 1 79 ? -8.885 -14.017 3.911 1.00 96.88 79 MET A N 1
ATOM 602 C CA . MET A 1 79 ? -9.837 -13.815 2.821 1.00 96.88 79 MET A CA 1
ATOM 603 C C . MET A 1 79 ? -9.663 -12.429 2.214 1.00 96.88 79 MET A C 1
ATOM 605 O O . MET A 1 79 ? -9.380 -11.467 2.928 1.00 96.88 79 MET A O 1
ATOM 609 N N . VAL A 1 80 ? -9.880 -12.327 0.902 1.00 97.31 80 VAL A N 1
ATOM 610 C CA . VAL A 1 80 ? -9.943 -11.043 0.195 1.00 97.31 80 VAL A CA 1
ATOM 611 C C . VAL A 1 80 ? -11.113 -10.226 0.739 1.00 97.31 80 VAL A C 1
ATOM 613 O O . VAL A 1 80 ? -12.240 -10.716 0.789 1.00 97.31 80 VAL A O 1
ATOM 616 N N . LEU A 1 81 ? -10.835 -8.982 1.120 1.00 97.75 81 LEU A N 1
ATOM 617 C CA . LEU A 1 81 ? -11.849 -7.990 1.461 1.00 97.75 81 LEU A CA 1
ATOM 618 C C . LEU A 1 81 ? -12.255 -7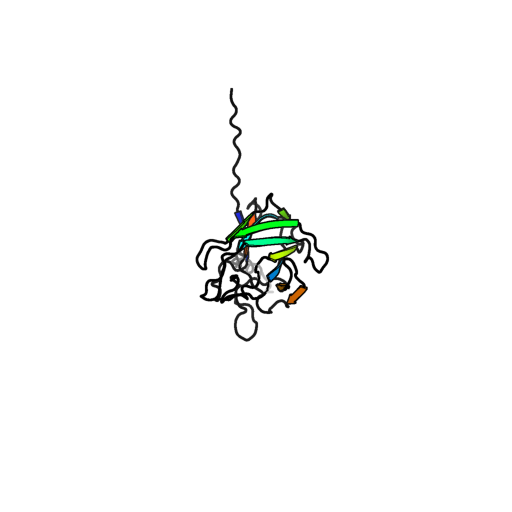.185 0.227 1.00 97.75 81 LEU A C 1
ATOM 620 O O . LEU A 1 81 ? -13.435 -7.129 -0.100 1.00 97.75 81 LEU A O 1
ATOM 624 N N . ASP A 1 82 ? -11.278 -6.604 -0.470 1.00 97.81 82 ASP A N 1
ATOM 625 C CA . ASP A 1 82 ? -11.472 -5.955 -1.769 1.00 97.81 82 ASP A CA 1
ATOM 626 C C . ASP A 1 82 ? -10.119 -5.820 -2.499 1.00 97.81 82 ASP A C 1
ATOM 628 O O . ASP A 1 82 ? -9.046 -5.988 -1.904 1.00 97.81 82 ASP A O 1
ATOM 632 N N . SER A 1 83 ? -10.160 -5.530 -3.797 1.00 97.25 83 SER A N 1
ATOM 633 C CA . SER A 1 83 ? -8.986 -5.342 -4.644 1.00 97.25 83 SER A CA 1
ATOM 634 C C . SER A 1 83 ? -9.252 -4.361 -5.779 1.00 97.25 83 SER A C 1
ATOM 636 O O . SER A 1 83 ? -10.386 -4.172 -6.215 1.00 97.25 83 SER A O 1
ATOM 638 N N . PHE A 1 84 ? -8.187 -3.780 -6.316 1.00 96.62 84 PHE A N 1
ATOM 639 C CA . PHE A 1 84 ? -8.245 -3.030 -7.563 1.00 96.62 84 PHE A CA 1
ATOM 640 C C . PHE A 1 84 ? -6.957 -3.209 -8.359 1.00 96.62 84 PHE A C 1
ATOM 642 O O . PHE A 1 84 ? -5.877 -3.461 -7.816 1.00 96.62 84 PHE A O 1
ATOM 649 N N . THR A 1 85 ? -7.074 -3.035 -9.672 1.00 93.94 85 THR A N 1
ATOM 650 C CA . THR A 1 85 ? -5.938 -3.068 -10.590 1.00 93.94 85 THR A CA 1
ATOM 651 C C . THR A 1 85 ? -5.560 -1.666 -11.026 1.00 93.94 85 THR A C 1
ATOM 653 O O . THR A 1 85 ? -6.431 -0.837 -11.286 1.00 93.94 85 THR A O 1
ATOM 656 N N . TRP A 1 86 ? -4.271 -1.416 -11.191 1.00 91.31 86 TRP A N 1
ATOM 657 C CA . TRP A 1 86 ? -3.757 -0.145 -11.682 1.00 91.31 86 TRP A CA 1
ATOM 658 C C . TRP A 1 86 ? -2.509 -0.373 -12.527 1.00 91.31 86 TRP A C 1
ATOM 660 O O . TRP A 1 86 ? -1.877 -1.425 -12.475 1.00 91.31 86 TRP A O 1
ATOM 670 N N . ASN A 1 87 ? -2.179 0.601 -13.366 1.00 86.25 87 ASN A N 1
ATOM 671 C CA . ASN A 1 87 ? -1.019 0.522 -14.239 1.00 86.25 87 ASN A CA 1
ATOM 672 C C . ASN A 1 87 ? 0.122 1.370 -13.654 1.00 86.25 87 ASN A C 1
ATOM 674 O O . ASN A 1 87 ? -0.094 2.524 -13.283 1.00 86.25 87 ASN A O 1
ATOM 678 N N . GLY A 1 88 ? 1.330 0.810 -13.583 1.00 78.81 88 GLY A N 1
ATOM 679 C CA . GLY A 1 88 ? 2.502 1.486 -13.018 1.00 78.81 88 GLY A CA 1
ATOM 680 C C . GLY A 1 88 ? 3.259 2.409 -13.976 1.00 78.81 88 GLY A C 1
ATOM 681 O O . GLY A 1 88 ? 4.432 2.677 -13.755 1.00 78.81 88 GLY A O 1
ATOM 682 N N . THR A 1 89 ? 2.644 2.922 -15.040 1.00 73.38 89 THR A N 1
ATOM 683 C CA . THR A 1 89 ? 3.313 3.693 -16.115 1.00 73.38 89 THR A CA 1
ATOM 684 C C . THR A 1 89 ? 3.949 5.037 -15.710 1.00 73.38 89 THR A C 1
ATOM 686 O O . THR A 1 89 ? 4.353 5.788 -16.597 1.00 73.38 89 THR A O 1
ATOM 689 N N . ALA A 1 90 ? 4.112 5.361 -14.421 1.00 61.81 90 ALA A N 1
ATOM 690 C CA . ALA A 1 90 ? 4.790 6.583 -13.977 1.00 61.81 90 ALA A CA 1
ATOM 691 C C . ALA A 1 90 ? 6.015 6.333 -13.075 1.00 61.81 90 ALA A C 1
ATOM 693 O O . ALA A 1 90 ? 6.177 5.289 -12.447 1.00 61.81 90 ALA A O 1
ATOM 694 N N . PHE A 1 91 ? 6.896 7.332 -13.054 1.00 62.75 91 PHE A N 1
ATOM 695 C CA . PHE A 1 91 ? 8.264 7.292 -12.532 1.00 62.75 91 PHE A CA 1
ATOM 696 C C . PHE A 1 91 ? 8.398 7.987 -11.159 1.00 62.75 91 PHE A C 1
ATOM 698 O O . PHE A 1 91 ? 7.499 8.713 -10.737 1.00 62.75 91 PHE A O 1
ATOM 705 N N . VAL A 1 92 ? 9.549 7.822 -10.492 1.00 54.94 92 VAL A N 1
ATOM 706 C CA . VAL A 1 92 ? 10.031 8.654 -9.363 1.00 54.94 92 VAL A CA 1
ATOM 707 C C . VAL A 1 92 ? 9.900 10.139 -9.693 1.00 54.94 92 VAL A C 1
ATOM 709 O O . VAL A 1 92 ? 10.099 10.537 -10.838 1.00 54.94 92 VAL A O 1
ATOM 712 N N . ASP A 1 93 ? 9.525 10.931 -8.684 1.00 61.94 93 ASP A N 1
ATOM 713 C CA . ASP A 1 93 ? 9.078 12.335 -8.777 1.00 61.94 93 ASP A CA 1
ATOM 714 C C . ASP A 1 93 ? 7.782 12.556 -9.575 1.00 61.94 93 ASP A C 1
ATOM 716 O O . ASP A 1 93 ? 7.313 13.685 -9.729 1.00 61.94 93 ASP A O 1
ATOM 720 N N . GLY A 1 94 ? 7.152 11.470 -10.021 1.00 70.06 94 GLY A N 1
ATOM 721 C CA . GLY A 1 94 ? 5.821 11.457 -10.597 1.00 70.06 94 GLY A CA 1
ATOM 722 C C . GLY A 1 94 ? 4.694 11.480 -9.555 1.00 70.06 94 GLY A C 1
ATOM 723 O O . GLY A 1 94 ? 4.924 11.563 -8.340 1.00 70.06 94 GLY A O 1
ATOM 724 N N . PRO A 1 95 ? 3.439 11.423 -10.030 1.00 80.69 95 PRO A N 1
ATOM 725 C CA . PRO A 1 95 ? 2.272 11.365 -9.163 1.00 80.69 95 PRO A CA 1
ATOM 726 C C . PRO A 1 95 ? 2.261 10.082 -8.324 1.00 80.69 95 PRO A C 1
ATOM 728 O O . PRO A 1 95 ? 2.891 9.080 -8.658 1.00 80.69 95 PRO A O 1
ATOM 731 N N . TRP A 1 96 ? 1.496 10.110 -7.236 1.00 88.00 96 TRP A N 1
ATOM 732 C CA . TRP A 1 96 ? 1.143 8.896 -6.509 1.00 88.00 96 TRP A CA 1
ATOM 733 C C . TRP A 1 96 ? 0.375 7.945 -7.430 1.00 88.00 96 TRP A C 1
ATOM 735 O O . TRP A 1 96 ? -0.548 8.364 -8.128 1.00 88.00 96 TRP A O 1
ATOM 745 N N . LEU A 1 97 ? 0.775 6.679 -7.426 1.00 89.31 97 LEU A N 1
ATOM 746 C CA . LEU A 1 97 ? 0.223 5.619 -8.261 1.00 89.31 97 LEU A CA 1
ATOM 747 C C . LEU A 1 97 ? -0.577 4.646 -7.415 1.00 89.31 97 LEU A C 1
ATOM 749 O O . LEU A 1 97 ? -0.214 4.378 -6.279 1.00 89.31 97 LEU A O 1
ATOM 753 N N . GLY A 1 98 ? -1.653 4.107 -7.962 1.00 91.44 98 GLY A N 1
ATOM 754 C CA . GLY A 1 98 ? -2.560 3.232 -7.238 1.00 91.44 98 GLY A CA 1
ATOM 755 C C . GLY A 1 98 ? -3.955 3.347 -7.815 1.00 91.44 98 GLY A C 1
ATOM 756 O O . GLY A 1 98 ? -4.129 3.673 -8.990 1.00 91.44 98 GLY A O 1
ATOM 757 N N . GLY A 1 99 ? -4.952 3.116 -6.977 1.00 93.50 99 GLY A N 1
ATOM 758 C CA . GLY A 1 99 ? -6.342 3.126 -7.396 1.00 93.50 99 GLY A CA 1
ATOM 759 C C . GLY A 1 99 ? -7.291 3.173 -6.214 1.00 93.50 99 GLY A C 1
ATOM 760 O O . GLY A 1 99 ? -6.878 3.376 -5.068 1.00 93.50 99 GLY A O 1
ATOM 761 N N . SER A 1 100 ? -8.564 2.995 -6.537 1.00 95.56 100 SER A N 1
ATOM 762 C CA . SER A 1 100 ? -9.660 3.023 -5.581 1.00 95.56 100 SER A CA 1
ATOM 763 C C . SER A 1 100 ? -10.452 1.727 -5.652 1.00 95.56 100 SER A C 1
ATOM 765 O O . SER A 1 100 ? -10.580 1.121 -6.718 1.00 95.56 100 SER A O 1
ATOM 767 N N . PHE A 1 101 ? -10.998 1.330 -4.512 1.00 95.75 101 PHE A N 1
ATOM 768 C CA . PHE A 1 101 ? -11.963 0.248 -4.397 1.00 95.75 101 PHE A CA 1
ATOM 769 C C . PHE A 1 101 ? -13.284 0.624 -5.078 1.00 95.75 101 PHE A C 1
ATOM 771 O O . PHE A 1 101 ? -13.598 1.802 -5.269 1.00 95.75 101 PHE A O 1
ATOM 778 N N . SER A 1 102 ? -14.073 -0.386 -5.451 1.00 93.25 102 SER A N 1
ATOM 779 C CA . SER A 1 102 ? -15.371 -0.176 -6.115 1.00 93.25 102 SER A CA 1
ATOM 780 C C . SER A 1 102 ? -16.399 0.519 -5.209 1.00 93.25 102 SER A C 1
ATOM 782 O O . SER A 1 102 ? -17.283 1.236 -5.682 1.00 93.25 102 SER A O 1
ATOM 784 N N . SER A 1 103 ? -16.231 0.347 -3.899 1.00 93.19 103 SER A N 1
ATOM 785 C CA . SER A 1 103 ? -16.920 1.045 -2.817 1.00 93.19 103 SER A CA 1
ATOM 786 C C . SER A 1 103 ? -15.944 1.250 -1.655 1.00 93.19 103 SER A C 1
ATOM 788 O O . SER A 1 103 ? -15.032 0.436 -1.520 1.00 93.19 103 SER A O 1
ATOM 790 N N . PRO A 1 104 ? -16.115 2.278 -0.798 1.00 94.06 104 PRO A N 1
ATOM 791 C CA . PRO A 1 104 ? -15.272 2.435 0.383 1.00 94.06 104 PRO A CA 1
ATOM 792 C C . PRO A 1 104 ? -15.271 1.163 1.240 1.00 94.06 104 PRO A C 1
ATOM 794 O O . PRO A 1 104 ? -16.328 0.646 1.604 1.00 94.06 104 PRO A O 1
ATOM 797 N N . LEU A 1 105 ? -14.078 0.660 1.545 1.00 95.75 105 LEU A N 1
ATOM 798 C CA . LEU A 1 105 ? -13.860 -0.526 2.354 1.00 95.75 105 LEU A CA 1
ATOM 799 C C . LEU A 1 105 ? -13.831 -0.133 3.834 1.00 95.75 105 LEU A C 1
ATOM 801 O O . LEU A 1 105 ? -12.863 0.466 4.302 1.00 95.75 105 LEU A O 1
ATOM 805 N N . SER A 1 106 ? -14.884 -0.480 4.572 1.00 95.50 106 SER A N 1
ATOM 806 C CA . SER A 1 106 ? -14.964 -0.223 6.012 1.00 95.50 106 SER A CA 1
ATOM 807 C C . SER A 1 106 ? -14.031 -1.151 6.790 1.00 95.50 106 SER A C 1
ATOM 809 O O . SER A 1 106 ? -14.231 -2.367 6.838 1.00 95.50 106 SER A O 1
ATOM 811 N N . LEU A 1 107 ? -13.027 -0.565 7.433 1.00 95.12 107 LEU A N 1
ATOM 812 C CA . LEU A 1 107 ? -12.043 -1.247 8.264 1.00 95.12 107 LEU A CA 1
ATOM 813 C C . LEU A 1 107 ? -12.180 -0.805 9.720 1.00 95.12 107 LEU A C 1
ATOM 815 O O . LEU A 1 107 ? -12.446 0.361 10.018 1.00 95.12 107 LEU A O 1
ATOM 819 N N . THR A 1 108 ? -11.975 -1.748 10.632 1.00 95.75 108 THR A N 1
ATOM 820 C CA . THR A 1 108 ? -12.084 -1.536 12.074 1.00 95.75 108 THR A CA 1
ATOM 821 C C . THR A 1 108 ? -10.731 -1.131 12.645 1.00 95.75 108 THR A C 1
ATOM 823 O O . THR A 1 108 ? -9.730 -1.825 12.463 1.00 95.75 108 THR A O 1
ATOM 826 N N . GLY A 1 109 ? -10.708 -0.033 13.397 1.00 91.88 109 GLY A N 1
ATOM 827 C CA . GLY A 1 109 ? -9.525 0.413 14.121 1.00 91.88 109 GLY A CA 1
ATOM 828 C C . GLY A 1 109 ? -9.028 -0.641 15.106 1.00 91.88 109 GLY A C 1
ATOM 829 O O . GLY A 1 109 ? -9.819 -1.294 15.786 1.00 91.88 109 GLY A O 1
ATOM 830 N N . GLY A 1 110 ? -7.713 -0.817 15.183 1.00 92.19 110 GLY A N 1
ATOM 831 C CA . GLY A 1 110 ? -7.070 -1.821 16.029 1.00 92.19 110 GLY A CA 1
ATOM 832 C C . GLY A 1 110 ? -7.159 -3.255 15.496 1.00 92.19 110 GLY A C 1
ATOM 833 O O . GLY A 1 110 ? -6.656 -4.160 16.154 1.00 92.19 110 GLY A O 1
ATOM 834 N N . THR A 1 111 ? -7.770 -3.479 14.327 1.00 95.62 111 THR A N 1
ATOM 835 C CA .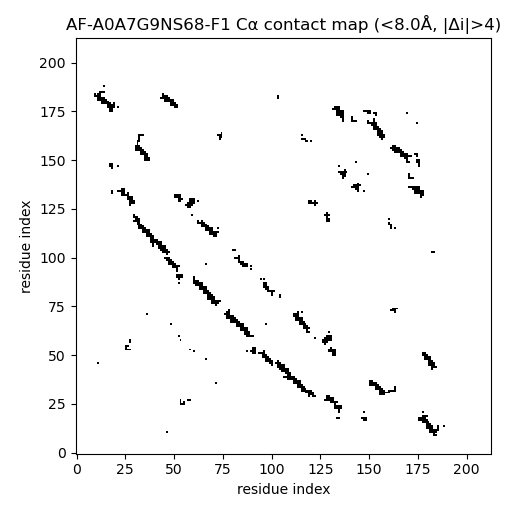 THR A 1 111 ? -7.750 -4.782 13.645 1.00 95.62 111 THR A CA 1
ATOM 836 C C . THR A 1 111 ? -6.614 -4.811 12.633 1.00 95.62 111 THR A C 1
ATOM 838 O O . THR A 1 111 ? -6.484 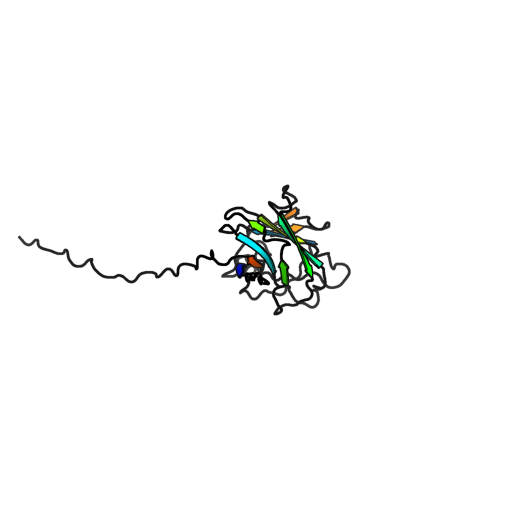-3.895 11.828 1.00 95.62 111 THR A O 1
ATOM 841 N N . THR A 1 112 ? -5.786 -5.851 12.671 1.00 95.31 112 THR A N 1
ATOM 842 C CA . THR A 1 112 ? -4.702 -6.030 11.702 1.00 95.31 112 THR A CA 1
ATOM 843 C C . THR A 1 112 ? -5.246 -6.619 10.407 1.00 95.31 112 THR A C 1
ATOM 845 O O . THR A 1 112 ? -5.957 -7.619 10.423 1.00 95.31 112 THR A O 1
ATOM 848 N N . TYR A 1 113 ? -4.878 -6.003 9.290 1.00 95.75 113 TYR A N 1
ATOM 849 C CA . TYR A 1 113 ? -5.184 -6.440 7.934 1.00 95.75 113 TYR A CA 1
ATOM 850 C C . TYR A 1 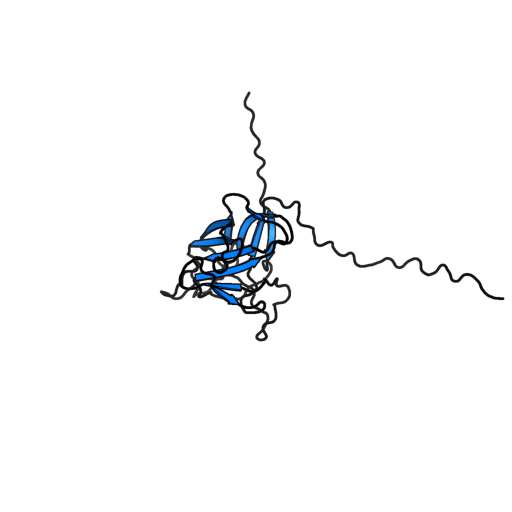113 ? -3.887 -6.721 7.184 1.00 95.75 113 TYR A C 1
ATOM 852 O O . TYR A 1 113 ? -2.829 -6.192 7.532 1.00 95.75 113 TYR A O 1
ATOM 860 N N . PHE A 1 114 ? -3.965 -7.524 6.128 1.00 95.69 114 PHE A N 1
ATOM 861 C CA . PHE A 1 114 ? -2.833 -7.748 5.236 1.00 95.69 114 PHE A CA 1
ATOM 862 C C . PHE A 1 114 ? -3.029 -6.985 3.925 1.00 95.69 114 PHE A C 1
ATOM 864 O O . PHE A 1 114 ? -4.072 -7.095 3.279 1.00 95.69 114 PHE A O 1
ATOM 871 N N . LEU A 1 115 ? -2.026 -6.198 3.541 1.00 94.75 115 LEU A N 1
ATOM 872 C CA . LEU A 1 115 ? -1.996 -5.423 2.305 1.00 94.75 115 LEU A CA 1
ATOM 873 C C . LEU A 1 115 ? -1.060 -6.109 1.319 1.00 94.75 115 LEU A C 1
ATOM 875 O O . LEU A 1 115 ? 0.153 -6.090 1.513 1.00 94.75 115 LEU A O 1
ATOM 879 N N . GLY A 1 116 ? -1.621 -6.698 0.268 1.00 92.94 116 GLY A N 1
ATOM 880 C CA . GLY A 1 116 ? -0.867 -7.376 -0.777 1.00 92.94 116 GLY A CA 1
ATOM 881 C C . GLY A 1 116 ? -0.770 -6.547 -2.053 1.00 92.94 116 GLY A C 1
ATOM 882 O O . GLY A 1 116 ? -1.748 -5.952 -2.507 1.00 92.94 116 GLY A O 1
ATOM 883 N N . PHE A 1 117 ? 0.406 -6.563 -2.662 1.00 89.81 117 PHE A N 1
ATOM 884 C CA . PHE A 1 117 ? 0.698 -6.030 -3.982 1.00 89.81 117 PHE A CA 1
ATOM 885 C C . PHE A 1 117 ? 1.215 -7.179 -4.837 1.00 89.81 117 PHE A C 1
ATOM 887 O O . PHE A 1 117 ? 2.205 -7.814 -4.490 1.00 89.81 117 PHE A O 1
ATOM 894 N N . SER A 1 118 ? 0.527 -7.442 -5.940 1.00 87.88 118 SER A N 1
ATOM 895 C CA . SER A 1 118 ? 0.804 -8.556 -6.847 1.00 87.88 118 SER A CA 1
ATOM 896 C C . SER A 1 118 ? 0.858 -8.083 -8.293 1.00 87.88 118 SER A C 1
ATOM 898 O O . SER A 1 118 ? 0.521 -6.934 -8.610 1.00 87.88 118 SER A O 1
ATOM 900 N N . GLY A 1 119 ? 1.287 -8.975 -9.181 1.00 78.50 119 GLY A N 1
ATOM 901 C CA . GLY A 1 119 ? 1.481 -8.658 -10.597 1.00 78.50 119 GLY A CA 1
ATOM 902 C C . GLY A 1 119 ? 2.849 -8.042 -10.878 1.00 78.50 119 GLY A C 1
ATOM 903 O O . GLY A 1 119 ? 3.065 -7.487 -11.954 1.00 78.50 119 GLY A O 1
ATOM 904 N N . TRP A 1 120 ? 3.792 -8.179 -9.942 1.00 75.75 120 TRP A N 1
ATOM 905 C CA . TRP A 1 120 ? 5.184 -7.769 -10.106 1.00 75.75 120 TRP A CA 1
ATOM 906 C C . TRP A 1 120 ? 5.936 -8.882 -10.830 1.00 75.75 120 TRP A C 1
ATOM 908 O O . TRP A 1 120 ? 7.009 -9.29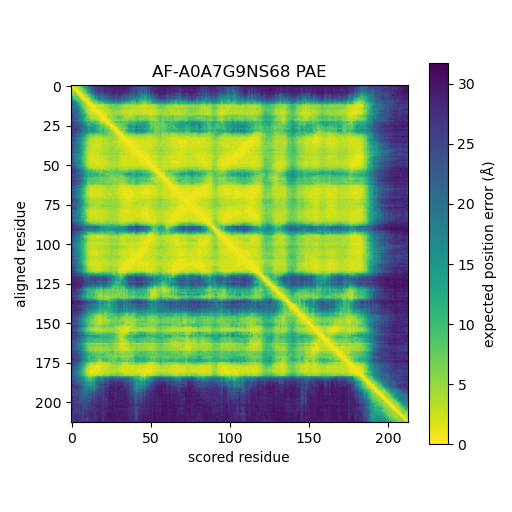3 -10.411 1.00 75.75 120 TRP A O 1
ATOM 918 N N . LEU A 1 121 ? 5.327 -9.429 -11.883 1.00 59.53 121 LEU A N 1
ATOM 919 C CA . LEU A 1 121 ? 5.839 -10.591 -12.589 1.00 59.53 121 LEU A CA 1
ATOM 920 C C . LEU A 1 121 ? 7.301 -10.349 -12.932 1.00 59.53 121 LEU A C 1
ATOM 922 O O . LEU A 1 121 ? 7.625 -9.360 -13.593 1.00 59.53 121 LEU A O 1
ATOM 926 N N . ALA A 1 122 ? 8.148 -11.260 -12.461 1.00 49.31 122 ALA A N 1
ATOM 927 C CA . ALA A 1 122 ? 9.520 -11.453 -12.866 1.00 49.31 122 ALA A CA 1
ATOM 928 C C . ALA A 1 122 ? 9.753 -10.960 -14.302 1.00 49.31 122 ALA A C 1
ATOM 930 O O . ALA A 1 122 ? 9.596 -11.691 -15.283 1.00 49.31 122 ALA A O 1
ATOM 931 N N . ALA A 1 123 ? 10.236 -9.728 -14.439 1.00 44.03 123 ALA A N 1
ATOM 932 C CA . ALA A 1 123 ? 10.887 -9.265 -15.650 1.00 44.03 123 ALA A CA 1
ATOM 933 C C . ALA A 1 123 ? 12.283 -9.898 -15.745 1.00 44.03 123 ALA A C 1
ATOM 935 O O . ALA A 1 123 ? 13.302 -9.237 -15.900 1.00 44.03 123 ALA A O 1
ATOM 936 N N . VAL A 1 124 ? 12.310 -11.217 -15.587 1.00 44.56 124 VAL A N 1
ATOM 937 C CA . VAL A 1 124 ? 13.473 -12.092 -15.653 1.00 44.56 124 VAL A CA 1
ATOM 938 C C . VAL A 1 124 ? 13.750 -12.466 -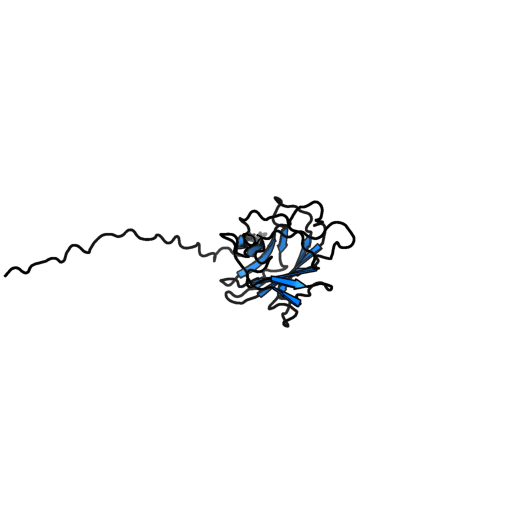17.115 1.00 44.56 124 VAL A C 1
ATOM 940 O O . VAL A 1 124 ? 14.816 -12.976 -17.439 1.00 44.56 124 VAL A O 1
ATOM 943 N N . THR A 1 125 ? 12.842 -12.128 -18.038 1.00 46.22 125 THR A N 1
ATOM 944 C CA . THR A 1 125 ? 13.059 -12.213 -19.491 1.00 46.22 125 THR A CA 1
ATOM 945 C C . THR A 1 125 ? 13.441 -10.849 -20.083 1.00 46.22 125 THR A C 1
ATOM 947 O O . THR A 1 125 ? 12.900 -10.396 -21.085 1.00 46.22 125 THR A O 1
ATOM 950 N N . GLY A 1 126 ? 14.372 -10.146 -19.438 1.00 50.62 126 GLY A N 1
ATOM 951 C CA . GLY A 1 126 ? 14.821 -8.814 -19.845 1.00 50.62 126 GLY A CA 1
ATOM 952 C C . GLY A 1 126 ? 15.515 -8.088 -18.701 1.00 50.62 126 GLY A C 1
ATOM 953 O O . GLY A 1 126 ? 15.569 -8.580 -17.582 1.00 50.62 126 GLY A O 1
ATOM 954 N N . SER A 1 127 ? 16.088 -6.920 -18.969 1.00 50.12 127 SER A N 1
ATOM 955 C CA . SER A 1 127 ? 16.902 -6.198 -17.995 1.00 50.12 127 SER A CA 1
ATOM 956 C C . SER A 1 127 ? 16.113 -5.417 -16.942 1.00 50.12 127 SER A C 1
ATOM 958 O O . SER A 1 127 ? 16.732 -4.547 -16.347 1.00 50.12 127 SER A O 1
ATOM 960 N N . GLY A 1 128 ? 14.820 -5.651 -16.655 1.00 53.81 128 GLY A N 1
ATOM 961 C CA . GLY A 1 128 ? 14.250 -4.859 -15.557 1.00 53.81 128 GLY A CA 1
ATOM 962 C C . GLY A 1 128 ? 12.894 -5.166 -14.948 1.00 53.81 128 GLY A C 1
ATOM 963 O O . GLY A 1 128 ? 11.911 -5.220 -15.668 1.00 53.81 128 GLY A O 1
ATOM 964 N N . GLY A 1 129 ? 12.865 -5.268 -13.609 1.00 61.81 129 GLY A N 1
ATOM 965 C CA . GLY A 1 129 ? 11.711 -5.579 -12.743 1.00 61.81 129 GLY A CA 1
ATOM 966 C C . GLY A 1 129 ? 10.818 -4.390 -12.388 1.00 61.81 129 GLY A C 1
ATOM 967 O O . GLY A 1 129 ? 11.038 -3.281 -12.861 1.00 61.81 129 GLY A O 1
ATOM 968 N N . ALA A 1 130 ? 9.812 -4.615 -11.540 1.00 66.94 130 ALA A N 1
ATOM 969 C CA . ALA A 1 130 ? 8.989 -3.541 -10.988 1.00 66.94 130 ALA A CA 1
ATOM 970 C C . ALA A 1 130 ? 9.747 -2.809 -9.866 1.00 66.94 130 ALA A C 1
ATOM 972 O O . ALA A 1 130 ? 10.378 -3.423 -8.999 1.00 66.94 130 ALA A O 1
ATOM 973 N N . GLY A 1 131 ? 9.703 -1.481 -9.882 1.00 68.50 131 GLY A N 1
ATOM 974 C CA . GLY A 1 131 ? 10.334 -0.651 -8.869 1.00 68.50 131 GLY A CA 1
ATOM 975 C C . GLY A 1 131 ? 9.305 -0.135 -7.886 1.00 68.50 131 GLY A C 1
ATOM 976 O O . GLY A 1 131 ? 8.499 0.691 -8.278 1.00 68.50 131 GLY A O 1
ATOM 977 N N . VAL A 1 132 ? 9.362 -0.512 -6.612 1.00 70.31 132 VAL A N 1
ATOM 978 C CA . VAL A 1 132 ? 8.590 0.165 -5.558 1.00 70.31 132 VAL A CA 1
ATOM 979 C C . VAL A 1 132 ? 9.495 1.060 -4.742 1.00 70.31 132 VAL A C 1
ATOM 981 O O . VAL A 1 132 ? 10.627 0.699 -4.421 1.00 70.31 132 VAL A O 1
ATOM 984 N N . MET A 1 133 ? 8.989 2.247 -4.411 1.00 70.81 133 MET A N 1
ATOM 985 C CA . MET A 1 133 ? 9.687 3.143 -3.511 1.00 70.81 133 MET A CA 1
ATOM 986 C C . MET A 1 133 ? 9.482 2.695 -2.074 1.00 70.81 133 MET A C 1
ATOM 988 O O . MET A 1 133 ? 8.373 2.625 -1.543 1.00 70.81 133 MET A O 1
ATOM 992 N N . MET A 1 134 ? 10.605 2.419 -1.441 1.00 75.38 134 MET A N 1
ATOM 993 C CA . MET A 1 134 ? 10.701 2.013 -0.055 1.00 75.38 134 MET A CA 1
ATOM 994 C C . MET A 1 134 ? 11.832 2.818 0.552 1.00 75.38 134 MET A C 1
ATOM 996 O O . MET A 1 134 ? 12.802 3.160 -0.134 1.00 75.38 134 MET A O 1
ATOM 1000 N N . VAL A 1 135 ? 11.732 3.120 1.834 1.00 70.69 135 VAL A N 1
ATOM 1001 C CA . VAL A 1 135 ? 12.886 3.645 2.544 1.00 70.69 135 VAL A CA 1
ATOM 1002 C C . VAL A 1 135 ? 13.808 2.449 2.821 1.00 70.69 135 VAL A C 1
ATOM 1004 O O . VAL A 1 135 ? 13.370 1.344 3.137 1.00 70.69 135 VAL A O 1
ATOM 1007 N N . GLY A 1 136 ? 15.110 2.598 2.588 1.00 60.91 136 GLY A N 1
ATOM 1008 C CA . GLY A 1 136 ? 16.049 1.596 3.096 1.00 60.91 136 GLY A CA 1
ATOM 1009 C C . GLY A 1 136 ? 16.043 1.649 4.630 1.00 60.91 136 GLY A C 1
ATOM 1010 O O . GLY A 1 136 ? 15.805 2.731 5.187 1.00 60.91 136 GLY A O 1
ATOM 1011 N N . PRO A 1 137 ? 16.341 0.555 5.356 1.00 53.75 137 PRO A N 1
ATOM 1012 C CA . PRO A 1 137 ? 16.857 0.737 6.696 1.00 53.75 137 PRO A CA 1
ATOM 1013 C C . PRO A 1 137 ? 18.098 1.629 6.585 1.00 53.75 137 PRO A C 1
ATOM 1015 O O . PRO A 1 137 ? 18.875 1.551 5.626 1.00 53.75 137 PRO A O 1
ATOM 1018 N N . ALA A 1 138 ? 18.219 2.537 7.540 1.00 50.19 138 ALA A N 1
ATOM 1019 C CA . ALA A 1 138 ? 19.432 3.278 7.769 1.00 50.19 138 ALA A CA 1
ATOM 1020 C C . ALA A 1 138 ? 20.592 2.302 7.934 1.00 50.19 138 ALA A C 1
ATOM 1022 O O . ALA A 1 138 ? 20.543 1.387 8.751 1.00 50.19 138 ALA A O 1
ATOM 1023 N N . ASP A 1 139 ? 21.638 2.595 7.165 1.00 51.34 139 ASP A N 1
ATOM 1024 C CA . ASP A 1 139 ? 22.985 2.056 7.262 1.00 51.34 139 ASP A CA 1
ATOM 1025 C C . ASP A 1 139 ? 23.128 0.518 7.222 1.00 51.34 139 ASP A C 1
ATOM 1027 O O . ASP A 1 139 ? 22.186 -0.271 7.252 1.00 51.34 139 ASP A O 1
ATOM 1031 N N . SER A 1 140 ? 24.370 0.062 7.076 1.00 50.84 140 SER A N 1
ATOM 1032 C CA . SER A 1 140 ? 24.737 -1.358 7.017 1.00 50.84 140 SER A CA 1
ATOM 1033 C C . SER A 1 140 ? 24.439 -2.144 8.305 1.00 50.84 140 SER A C 1
ATOM 1035 O O . SER A 1 140 ? 24.765 -3.326 8.376 1.00 50.84 140 SER A O 1
ATOM 1037 N N . SER A 1 141 ? 23.867 -1.503 9.327 1.00 50.69 141 SER A N 1
ATOM 1038 C CA . SER A 1 141 ? 23.603 -2.071 10.652 1.00 50.69 141 SER A CA 1
ATOM 1039 C C . SER A 1 141 ? 22.120 -2.383 10.881 1.00 50.69 141 SER A C 1
ATOM 1041 O O . SER A 1 141 ? 21.771 -2.858 11.959 1.00 50.69 141 SER A O 1
ATOM 1043 N N . GLY A 1 142 ? 21.250 -2.151 9.887 1.00 53.25 142 GLY A N 1
ATOM 1044 C CA . GLY A 1 142 ? 19.838 -2.555 9.940 1.00 53.25 142 GLY A CA 1
ATOM 1045 C C . GLY A 1 142 ? 18.962 -1.681 10.841 1.00 53.25 142 GLY A C 1
ATOM 1046 O O . GLY A 1 142 ? 17.888 -2.112 11.260 1.00 53.25 142 GLY A O 1
ATOM 1047 N N . ASN A 1 143 ? 19.400 -0.459 11.152 1.00 56.19 143 ASN A N 1
ATOM 1048 C CA . ASN A 1 143 ? 18.586 0.481 11.915 1.00 56.19 143 ASN A CA 1
ATOM 1049 C C . ASN A 1 143 ? 17.504 1.084 11.014 1.00 56.19 143 ASN A C 1
ATOM 1051 O O . ASN A 1 143 ? 17.703 1.257 9.821 1.00 56.19 143 ASN A O 1
ATOM 1055 N N . ALA A 1 144 ? 16.338 1.440 11.549 1.00 60.44 144 ALA A N 1
ATOM 1056 C CA . ALA A 1 144 ? 15.355 2.187 10.764 1.00 60.44 144 ALA A CA 1
ATOM 1057 C C . ALA A 1 144 ? 15.905 3.584 10.433 1.00 60.44 144 ALA A C 1
ATOM 1059 O O . ALA A 1 144 ? 16.476 4.246 11.305 1.00 60.44 144 ALA A O 1
ATOM 1060 N N . THR A 1 145 ? 15.726 4.060 9.196 1.00 67.88 145 THR A N 1
ATOM 1061 C CA . THR A 1 145 ? 16.049 5.459 8.880 1.00 67.88 145 THR A CA 1
ATOM 1062 C C . THR A 1 145 ? 15.184 6.371 9.743 1.00 67.88 145 THR A C 1
ATOM 1064 O O . THR A 1 145 ? 13.985 6.129 9.898 1.00 67.88 145 THR A O 1
ATOM 1067 N N . ALA A 1 146 ? 15.791 7.392 10.353 1.00 67.88 146 ALA A N 1
ATOM 1068 C CA . ALA A 1 146 ? 15.094 8.285 11.271 1.00 67.88 146 ALA A CA 1
ATOM 1069 C C . ALA A 1 146 ? 13.822 8.862 10.627 1.00 67.88 146 ALA A C 1
ATOM 1071 O O . ALA A 1 146 ? 13.869 9.405 9.526 1.00 67.88 146 ALA A O 1
ATOM 1072 N N . GLY A 1 147 ? 12.697 8.734 11.338 1.00 68.94 147 GLY A N 1
ATOM 1073 C CA . GLY A 1 147 ? 11.373 9.193 10.916 1.00 68.94 147 GLY A CA 1
ATOM 1074 C C . GLY A 1 147 ? 10.591 8.217 10.027 1.00 68.94 147 GLY A C 1
ATOM 1075 O O . GLY A 1 147 ? 9.477 8.552 9.634 1.00 68.94 147 GLY A O 1
ATOM 1076 N N . THR A 1 148 ? 11.138 7.040 9.712 1.00 74.19 148 THR A N 1
ATOM 1077 C CA . THR A 1 148 ? 10.374 6.006 9.005 1.00 74.19 148 THR A CA 1
ATOM 1078 C C . THR A 1 148 ? 9.369 5.315 9.919 1.00 74.19 148 THR A C 1
ATOM 1080 O O . THR A 1 148 ? 9.629 5.099 11.104 1.00 74.19 148 THR A O 1
ATOM 1083 N N . THR A 1 149 ? 8.225 4.934 9.358 1.00 78.75 149 THR A N 1
ATOM 1084 C CA . THR A 1 149 ? 7.230 4.087 10.019 1.00 78.75 149 THR A CA 1
ATOM 1085 C C . THR A 1 149 ? 7.458 2.642 9.596 1.00 78.75 149 THR A C 1
ATOM 1087 O O . THR A 1 149 ? 7.361 2.327 8.405 1.00 78.75 149 THR A O 1
ATOM 1090 N N . LEU A 1 150 ? 7.780 1.781 10.567 1.00 73.62 150 LEU A N 1
ATOM 1091 C CA . LEU A 1 150 ? 7.926 0.339 10.366 1.00 73.62 150 LEU A CA 1
ATOM 1092 C C . LEU A 1 150 ? 6.559 -0.345 10.442 1.00 73.62 150 LEU A C 1
ATOM 1094 O O . LEU A 1 150 ? 5.771 -0.047 11.338 1.00 73.62 150 LEU A O 1
ATOM 1098 N N . LEU A 1 151 ? 6.320 -1.290 9.537 1.00 78.88 151 LEU A N 1
ATOM 1099 C CA . LEU A 1 151 ? 5.241 -2.276 9.659 1.00 78.88 151 LEU A CA 1
ATOM 1100 C C . LEU A 1 151 ? 5.772 -3.544 10.357 1.00 78.88 151 LEU A C 1
ATOM 1102 O O . LEU A 1 151 ? 6.976 -3.631 10.616 1.00 78.88 151 LEU A O 1
ATOM 1106 N N . ASP A 1 152 ? 4.906 -4.522 10.653 1.00 79.12 152 ASP A N 1
ATOM 1107 C CA . ASP A 1 152 ? 5.231 -5.775 11.378 1.00 79.12 152 ASP A CA 1
ATOM 1108 C C . ASP A 1 152 ? 6.108 -6.765 10.572 1.00 79.12 152 ASP A C 1
ATOM 1110 O O . ASP A 1 152 ? 5.942 -7.983 10.624 1.00 79.12 152 ASP A O 1
ATOM 1114 N N . GLY A 1 153 ? 7.056 -6.242 9.797 1.00 78.62 153 GLY A N 1
ATOM 1115 C CA . GLY A 1 153 ? 7.798 -6.979 8.789 1.00 78.62 153 GLY A CA 1
ATOM 1116 C C . GLY A 1 153 ? 7.106 -6.931 7.434 1.00 78.62 153 GLY A C 1
ATOM 1117 O O . GLY A 1 153 ? 6.119 -6.221 7.226 1.00 78.62 153 GLY A O 1
ATOM 1118 N N . TRP A 1 154 ? 7.680 -7.655 6.487 1.00 86.25 154 TRP A N 1
ATOM 1119 C CA . TRP A 1 154 ? 7.214 -7.708 5.109 1.00 86.25 154 TRP A CA 1
ATOM 1120 C C . TRP A 1 154 ? 7.202 -9.156 4.633 1.00 86.25 154 TRP A C 1
ATOM 1122 O O . TRP A 1 154 ? 7.868 -10.016 5.213 1.00 86.25 154 TRP A O 1
ATOM 1132 N N . ILE A 1 155 ? 6.402 -9.445 3.615 1.00 88.56 155 ILE A N 1
ATOM 1133 C CA . ILE A 1 155 ? 6.194 -10.806 3.122 1.00 88.56 155 ILE A CA 1
ATOM 1134 C C . ILE A 1 155 ? 6.312 -10.788 1.603 1.00 88.56 155 ILE A C 1
ATOM 1136 O O . ILE A 1 155 ? 5.637 -9.980 0.970 1.00 88.56 155 ILE A O 1
ATOM 1140 N N . SER A 1 156 ? 7.149 -11.644 1.011 1.00 87.81 156 SER A N 1
ATOM 1141 C CA . SER A 1 156 ? 7.097 -11.916 -0.438 1.00 87.81 156 SER A CA 1
ATOM 1142 C C . SER A 1 156 ? 6.350 -13.198 -0.743 1.00 87.81 156 SER A C 1
ATOM 1144 O O . SER A 1 156 ? 6.282 -14.095 0.096 1.00 87.81 156 SER A O 1
ATOM 1146 N N . GLY A 1 157 ? 5.917 -13.307 -1.995 1.00 85.75 157 GLY A N 1
ATOM 1147 C CA . GLY A 1 157 ? 5.719 -14.585 -2.664 1.00 85.75 157 GLY A CA 1
ATOM 1148 C C . GLY A 1 157 ? 6.429 -14.636 -4.008 1.00 85.75 157 GLY A C 1
ATOM 1149 O O . GLY A 1 157 ? 6.808 -13.611 -4.589 1.00 85.75 157 GLY A O 1
ATOM 1150 N N . SER A 1 158 ? 6.652 -15.858 -4.479 1.00 79.38 158 SER A N 1
ATOM 1151 C CA . SER A 1 158 ? 7.263 -16.122 -5.777 1.00 79.38 158 SER A CA 1
ATOM 1152 C C . SER A 1 158 ? 6.573 -17.290 -6.468 1.00 79.38 158 SER A C 1
ATOM 1154 O O . SER A 1 158 ? 6.181 -18.266 -5.831 1.00 79.38 158 SER A O 1
ATOM 1156 N N . GLY A 1 159 ? 6.451 -17.207 -7.790 1.00 70.00 159 GLY A N 1
ATOM 1157 C CA . GLY A 1 159 ? 6.016 -18.324 -8.622 1.00 70.00 159 GLY A CA 1
ATOM 1158 C C . GLY A 1 159 ? 4.506 -18.460 -8.809 1.00 70.00 159 GLY A C 1
ATOM 1159 O O . GLY A 1 159 ? 4.113 -19.206 -9.701 1.00 70.00 159 GLY A O 1
ATOM 1160 N N . ASN A 1 160 ? 3.667 -17.741 -8.052 1.00 73.31 160 ASN A N 1
ATOM 1161 C CA . ASN A 1 160 ? 2.221 -17.635 -8.284 1.00 73.31 160 ASN A CA 1
ATOM 1162 C C . ASN A 1 160 ? 1.684 -16.288 -7.771 1.00 73.31 160 ASN A C 1
ATOM 1164 O O . ASN A 1 160 ? 1.853 -16.026 -6.585 1.00 73.31 160 ASN A O 1
ATOM 1168 N N . PRO A 1 161 ? 0.982 -15.481 -8.591 1.00 72.94 161 PRO A N 1
ATOM 1169 C CA . PRO A 1 161 ? 0.389 -14.226 -8.136 1.00 72.94 161 PRO A CA 1
ATOM 1170 C C . PRO A 1 161 ? -0.545 -14.412 -6.937 1.00 72.94 161 PRO A C 1
ATOM 1172 O O . PRO A 1 161 ? -1.426 -15.275 -6.954 1.00 72.94 161 PRO A O 1
ATOM 1175 N N . GLY A 1 162 ? -0.381 -13.560 -5.929 1.00 78.44 162 GLY A N 1
ATOM 1176 C CA . GLY A 1 162 ? -1.141 -13.625 -4.682 1.00 78.44 162 GLY A CA 1
ATOM 1177 C C . GLY A 1 162 ? -0.625 -14.663 -3.682 1.00 78.44 162 GLY A C 1
ATOM 1178 O O . GLY A 1 162 ? -1.330 -14.953 -2.714 1.00 78.44 162 GLY A O 1
ATOM 1179 N N . SER A 1 163 ? 0.576 -15.209 -3.895 1.00 84.88 163 SER A N 1
ATOM 1180 C CA . SER A 1 163 ? 1.287 -15.977 -2.869 1.00 84.88 163 SER A CA 1
ATOM 1181 C C . SER A 1 163 ? 2.033 -15.015 -1.938 1.00 84.88 163 SER A C 1
ATOM 1183 O O . SER A 1 163 ? 2.597 -14.020 -2.378 1.00 84.88 163 SER A O 1
ATOM 1185 N N . PHE A 1 164 ? 2.009 -15.259 -0.632 1.00 89.19 164 PHE A N 1
ATOM 1186 C CA . PHE A 1 164 ? 2.674 -14.451 0.396 1.00 89.19 164 PHE A CA 1
ATOM 1187 C C . PHE A 1 164 ? 3.266 -15.391 1.459 1.00 89.19 164 PHE A C 1
ATOM 1189 O O . PHE A 1 164 ? 2.904 -15.381 2.645 1.00 89.19 164 PHE A O 1
ATOM 1196 N N . ASP A 1 165 ? 4.181 -16.243 1.006 1.00 89.06 165 ASP A N 1
ATOM 1197 C CA . ASP A 1 165 ? 4.653 -17.423 1.726 1.00 89.06 165 ASP A CA 1
ATOM 1198 C C . ASP A 1 165 ? 5.908 -17.168 2.572 1.00 89.06 165 ASP A C 1
ATOM 1200 O O . ASP A 1 165 ? 6.144 -17.864 3.563 1.00 89.06 165 ASP A O 1
ATOM 1204 N N . THR A 1 166 ? 6.688 -16.142 2.232 1.00 89.00 166 THR A N 1
ATOM 1205 C CA . THR A 1 166 ? 8.018 -15.917 2.801 1.00 89.00 166 THR A CA 1
ATOM 1206 C C . THR A 1 166 ? 8.015 -14.675 3.697 1.00 89.00 166 THR A C 1
ATOM 1208 O O . THR A 1 166 ? 8.119 -13.556 3.188 1.00 89.00 166 THR A O 1
ATOM 1211 N N . PRO A 1 167 ? 7.877 -14.828 5.031 1.00 87.38 167 PRO A N 1
ATOM 1212 C CA . PRO A 1 167 ? 7.890 -13.708 5.959 1.00 87.38 167 PRO A CA 1
ATOM 1213 C C . PRO A 1 167 ? 9.316 -13.267 6.289 1.00 87.38 167 PRO A C 1
ATOM 1215 O O . PRO A 1 167 ? 10.215 -14.084 6.497 1.00 87.38 167 PRO A O 1
ATOM 1218 N N . TYR A 1 168 ? 9.487 -11.964 6.447 1.00 84.25 168 TYR A N 1
ATOM 1219 C CA . TYR A 1 168 ? 10.731 -11.342 6.863 1.00 84.25 168 TYR A CA 1
ATOM 1220 C C . TYR A 1 168 ? 10.495 -10.479 8.100 1.00 84.25 168 TYR A C 1
ATOM 1222 O O . TYR A 1 168 ? 9.484 -9.788 8.223 1.00 84.25 168 TYR A O 1
ATOM 1230 N N . ALA A 1 169 ? 11.437 -10.534 9.042 1.00 76.56 169 ALA A N 1
ATOM 1231 C CA . ALA A 1 169 ? 11.290 -9.896 10.345 1.00 76.56 169 ALA A CA 1
ATOM 1232 C C . ALA A 1 169 ? 11.163 -8.366 10.249 1.00 76.56 169 ALA A C 1
ATOM 1234 O O . ALA A 1 169 ? 11.753 -7.731 9.372 1.00 76.56 169 ALA A O 1
ATOM 1235 N N . THR A 1 170 ? 10.478 -7.741 11.206 1.00 74.69 170 THR A N 1
ATOM 1236 C CA . THR A 1 170 ? 10.544 -6.286 11.399 1.00 74.69 170 THR A CA 1
ATOM 1237 C C . THR A 1 170 ? 12.001 -5.838 11.514 1.00 74.69 170 THR A C 1
ATOM 1239 O O . THR A 1 170 ? 12.789 -6.446 12.235 1.00 74.69 170 THR A O 1
ATOM 1242 N N . GLY A 1 171 ? 12.384 -4.790 10.785 1.00 67.00 171 GLY A N 1
ATOM 1243 C CA . GLY A 1 171 ? 13.785 -4.340 10.728 1.00 67.00 171 GLY A CA 1
ATOM 1244 C C . GLY A 1 171 ? 14.571 -4.929 9.557 1.00 67.00 171 GLY A C 1
ATOM 1245 O O . GLY A 1 171 ? 15.559 -4.340 9.127 1.00 67.00 171 GLY A O 1
ATOM 1246 N N . SER A 1 172 ? 14.123 -6.057 8.998 1.00 71.88 172 SER A N 1
ATOM 1247 C CA . SER A 1 172 ? 14.742 -6.617 7.800 1.00 71.88 172 SER A CA 1
ATOM 1248 C C . SER A 1 172 ? 14.382 -5.796 6.568 1.00 71.88 172 SER A C 1
ATOM 1250 O O . SER A 1 172 ? 13.281 -5.265 6.429 1.00 71.88 172 SER A O 1
ATOM 1252 N N . TRP A 1 173 ? 15.331 -5.678 5.656 1.00 67.00 173 TRP A N 1
ATOM 1253 C CA . TRP A 1 173 ? 15.097 -4.964 4.418 1.00 67.00 173 TRP A CA 1
ATOM 1254 C C . TRP A 1 173 ? 14.245 -5.816 3.447 1.00 67.00 173 TRP A C 1
ATOM 1256 O O . TRP A 1 173 ? 14.551 -7.005 3.311 1.00 67.00 173 TRP A O 1
ATOM 1266 N N . PRO A 1 174 ? 13.241 -5.239 2.746 1.00 67.69 174 PRO A N 1
ATOM 1267 C CA . PRO A 1 174 ? 12.673 -3.892 2.907 1.00 67.69 174 PRO A CA 1
ATOM 1268 C C . PRO A 1 174 ? 11.410 -3.821 3.801 1.00 67.69 174 PRO A C 1
ATOM 1270 O O . PRO A 1 174 ? 10.334 -4.299 3.458 1.00 67.69 174 PRO A O 1
ATOM 1273 N N . ASN A 1 175 ? 11.489 -3.102 4.921 1.00 72.69 175 ASN A N 1
ATOM 1274 C CA . ASN A 1 175 ? 10.424 -2.991 5.937 1.00 72.69 175 ASN A CA 1
ATOM 1275 C C . ASN A 1 175 ? 9.649 -1.658 5.955 1.00 72.69 175 ASN A C 1
ATOM 1277 O O . ASN A 1 175 ? 8.799 -1.471 6.826 1.00 72.69 175 ASN A O 1
ATOM 1281 N N . THR A 1 176 ? 9.952 -0.707 5.065 1.00 79.00 176 THR A N 1
ATOM 1282 C CA . THR A 1 176 ? 9.376 0.654 5.111 1.00 79.00 176 THR A CA 1
ATOM 1283 C C . THR A 1 176 ? 8.851 1.095 3.742 1.00 79.00 176 THR A C 1
ATOM 1285 O O . THR A 1 176 ? 9.496 1.873 3.035 1.00 79.00 176 THR A O 1
ATOM 1288 N N . PRO A 1 177 ? 7.676 0.595 3.317 1.00 84.25 177 PRO A N 1
ATOM 1289 C CA . PRO A 1 177 ? 7.093 0.987 2.041 1.00 84.25 177 PRO A CA 1
ATOM 1290 C C . PRO A 1 177 ? 6.628 2.446 2.080 1.00 84.25 177 PRO A C 1
ATOM 1292 O O . PRO A 1 177 ? 6.299 2.982 3.143 1.00 84.25 177 PRO A O 1
ATOM 1295 N N . ILE A 1 178 ? 6.565 3.082 0.910 1.00 87.56 178 ILE A N 1
ATOM 1296 C CA . ILE A 1 178 ? 5.922 4.387 0.756 1.00 87.56 178 ILE A CA 1
ATOM 1297 C C . ILE A 1 178 ? 4.482 4.179 0.325 1.00 87.56 178 ILE A C 1
ATOM 1299 O O . ILE A 1 178 ? 4.220 3.795 -0.813 1.00 87.56 178 ILE A O 1
ATOM 1303 N N . LEU A 1 179 ? 3.553 4.442 1.240 1.00 91.25 179 LEU A N 1
ATOM 1304 C CA . LEU A 1 179 ? 2.124 4.229 1.040 1.00 91.25 179 LEU A CA 1
ATOM 1305 C C . LEU A 1 179 ? 1.328 5.476 1.413 1.00 91.25 179 LEU A C 1
ATOM 1307 O O . LEU A 1 179 ? 1.684 6.226 2.321 1.00 91.25 179 LEU A O 1
ATOM 1311 N N . ARG A 1 180 ? 0.218 5.678 0.716 1.00 92.69 180 ARG A N 1
ATOM 1312 C CA . ARG A 1 180 ? -0.788 6.695 1.003 1.00 92.69 180 ARG A CA 1
ATOM 1313 C C . ARG A 1 180 ? -2.159 6.038 0.966 1.00 92.69 180 ARG A C 1
ATOM 1315 O O . ARG A 1 180 ? -2.537 5.460 -0.046 1.00 92.69 180 ARG A O 1
ATOM 1322 N N . PHE A 1 181 ? -2.898 6.177 2.054 1.00 93.50 181 PHE A N 1
ATOM 1323 C CA . PHE A 1 181 ? -4.260 5.686 2.208 1.00 93.50 181 PHE A CA 1
ATOM 1324 C C . PHE A 1 181 ? -5.240 6.836 1.997 1.00 93.50 181 PHE A C 1
ATOM 1326 O O . PHE A 1 181 ? -5.058 7.932 2.536 1.00 93.50 181 PHE A O 1
ATOM 1333 N N . ILE A 1 182 ? -6.269 6.588 1.196 1.00 94.00 182 ILE A N 1
ATOM 1334 C CA . ILE A 1 182 ? -7.319 7.546 0.855 1.00 94.00 182 ILE A CA 1
ATOM 1335 C C . ILE A 1 182 ? -8.605 7.086 1.534 1.00 94.00 182 ILE A C 1
ATOM 1337 O O . ILE A 1 182 ? -8.953 5.918 1.400 1.00 94.00 182 ILE A O 1
ATOM 1341 N N . ALA A 1 183 ? -9.318 7.972 2.228 1.00 91.56 183 ALA A N 1
ATOM 1342 C CA . ALA A 1 183 ? -10.592 7.672 2.879 1.00 91.56 183 ALA A CA 1
ATOM 1343 C C . ALA A 1 183 ? -11.712 8.635 2.465 1.00 91.56 183 ALA A C 1
ATOM 1345 O O . ALA A 1 183 ? -11.463 9.775 2.057 1.00 91.56 183 ALA A O 1
ATOM 1346 N N . ALA A 1 184 ? -12.951 8.161 2.620 1.00 85.75 184 ALA A N 1
ATOM 1347 C CA . ALA A 1 184 ? -14.170 8.872 2.226 1.00 85.75 184 ALA A CA 1
ATOM 1348 C C . ALA A 1 184 ? -14.537 10.047 3.159 1.00 85.75 184 ALA A C 1
ATOM 1350 O O . ALA A 1 184 ? -15.351 10.902 2.792 1.00 85.75 184 ALA A O 1
ATOM 1351 N N . ASP A 1 185 ? -13.965 10.096 4.366 1.00 76.19 185 ASP A N 1
ATOM 1352 C CA . ASP A 1 185 ? -14.189 11.171 5.334 1.00 76.19 185 ASP A CA 1
ATOM 1353 C C . ASP A 1 185 ? -12.900 11.516 6.100 1.00 76.19 185 ASP A C 1
ATOM 1355 O O . ASP A 1 185 ? -12.230 10.629 6.628 1.00 76.19 185 ASP A O 1
ATOM 1359 N N . SER A 1 186 ? -12.558 12.807 6.175 1.00 59.25 186 SER A N 1
ATOM 1360 C CA . SER A 1 186 ? -11.438 13.327 6.976 1.00 59.25 186 SER A CA 1
ATOM 1361 C C . SER A 1 186 ? -11.835 13.686 8.402 1.00 59.25 186 SER A C 1
ATOM 1363 O O . SER A 1 186 ? -10.974 14.098 9.182 1.00 59.25 186 SER A O 1
ATOM 1365 N N . SER A 1 187 ? -13.116 13.552 8.768 1.00 55.97 187 SER A N 1
ATOM 1366 C CA . SER A 1 187 ? -13.659 14.050 10.038 1.00 55.97 187 SER A CA 1
ATOM 1367 C C . SER A 1 187 ? -13.115 13.359 11.290 1.00 55.97 187 SER A C 1
ATOM 1369 O O . SER A 1 187 ? -13.601 13.624 12.390 1.00 55.97 187 SER A O 1
ATOM 1371 N N . THR A 1 188 ? -12.147 12.455 11.152 1.00 48.12 188 THR A N 1
ATOM 1372 C CA . THR A 1 188 ? -11.608 11.691 12.267 1.00 48.12 188 THR A CA 1
ATOM 1373 C C . THR A 1 188 ? -10.095 11.734 12.410 1.00 48.12 188 THR A C 1
ATOM 1375 O O . THR A 1 188 ? -9.625 11.100 13.338 1.00 48.12 188 THR A O 1
ATOM 1378 N N . ILE A 1 189 ? -9.317 12.479 11.612 1.00 45.19 189 ILE A N 1
ATOM 1379 C CA . ILE A 1 189 ? -7.876 12.619 11.902 1.00 45.19 189 ILE A CA 1
ATOM 1380 C C . ILE A 1 189 ? -7.746 13.417 13.209 1.00 45.19 189 ILE A C 1
ATOM 1382 O O . ILE A 1 189 ? -7.998 14.626 13.192 1.00 45.19 189 ILE A O 1
ATOM 1386 N N . PRO A 1 190 ? -7.371 12.812 14.356 1.00 40.25 190 PRO A N 1
ATOM 1387 C CA . PRO A 1 190 ? -6.983 13.615 15.495 1.00 40.25 190 PRO A CA 1
ATOM 1388 C C . PRO A 1 190 ? -5.667 14.247 15.059 1.00 40.25 190 PRO A C 1
ATOM 1390 O O . PRO A 1 190 ? -4.681 13.535 14.850 1.00 40.25 190 PRO A O 1
ATOM 1393 N N . GLU A 1 191 ? -5.635 15.566 14.864 1.00 45.28 191 GLU A N 1
ATOM 1394 C CA . GLU A 1 191 ? -4.345 16.240 14.770 1.00 45.28 191 GLU A CA 1
ATOM 1395 C C . GLU A 1 191 ? -3.499 15.781 15.965 1.00 45.28 191 GLU A C 1
ATOM 1397 O O . GLU A 1 191 ? -4.050 15.640 17.069 1.00 45.28 191 GLU A O 1
ATOM 1402 N N . PRO A 1 192 ?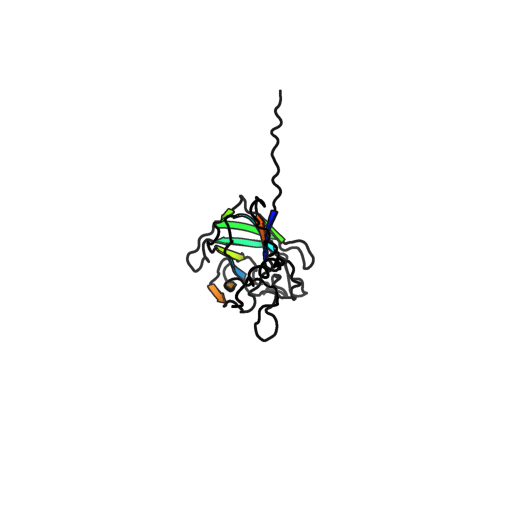 -2.193 15.498 15.787 1.00 37.75 192 PRO A N 1
ATOM 1403 C CA . PRO A 1 192 ? -1.336 15.234 16.925 1.00 37.75 192 PRO A CA 1
ATOM 1404 C C . PRO A 1 192 ? -1.477 16.455 17.815 1.00 37.75 192 PRO A C 1
ATOM 1406 O O . PRO A 1 192 ? -1.070 17.546 17.416 1.00 37.75 192 PRO A O 1
ATOM 1409 N N . ALA A 1 193 ? -2.137 16.287 18.967 1.00 43.03 193 ALA A N 1
ATOM 1410 C CA . ALA A 1 193 ? -2.309 17.361 19.920 1.00 43.03 193 ALA A CA 1
ATOM 1411 C C . ALA A 1 193 ? -0.911 17.921 20.122 1.00 43.03 193 ALA A C 1
ATOM 1413 O O . ALA A 1 193 ? -0.041 17.212 20.635 1.00 43.03 193 ALA A O 1
ATOM 1414 N N . ALA A 1 194 ? -0.670 19.135 19.621 1.00 42.47 194 ALA A N 1
ATOM 1415 C CA . ALA A 1 194 ? 0.565 19.833 19.871 1.00 42.47 194 ALA A CA 1
ATOM 1416 C C . ALA A 1 194 ? 0.634 19.890 21.388 1.00 42.47 194 ALA A C 1
ATOM 1418 O O . ALA A 1 194 ? -0.120 20.636 22.022 1.00 42.47 194 ALA A O 1
ATOM 1419 N N . ALA A 1 195 ? 1.442 19.000 21.966 1.00 44.53 195 ALA A N 1
ATOM 1420 C CA . ALA A 1 195 ? 1.719 18.966 23.375 1.00 44.53 195 ALA A CA 1
ATOM 1421 C C . ALA A 1 195 ? 2.346 20.323 23.648 1.00 44.53 195 ALA A C 1
ATOM 1423 O O . ALA A 1 195 ? 3.535 20.543 23.426 1.00 44.53 195 ALA A O 1
ATOM 1424 N N . SER A 1 196 ? 1.492 21.262 24.041 1.00 45.53 196 SER A N 1
ATOM 1425 C CA . SER A 1 196 ? 1.864 22.563 24.548 1.00 45.53 196 SER A CA 1
ATOM 1426 C C . SER A 1 196 ? 2.469 22.258 25.905 1.00 45.53 196 SER A C 1
ATOM 1428 O O . SER A 1 196 ? 1.813 22.261 26.945 1.00 45.53 196 SER A O 1
ATOM 1430 N N . LEU A 1 197 ? 3.720 21.817 25.839 1.00 44.41 197 LEU A N 1
ATOM 1431 C CA . LEU A 1 197 ? 4.548 21.431 26.946 1.00 44.41 197 LEU A CA 1
ATOM 1432 C C . LEU A 1 197 ? 4.846 22.718 27.719 1.00 44.41 197 LEU A C 1
ATOM 1434 O O . LEU A 1 197 ? 5.676 23.518 27.315 1.00 44.41 197 LEU A O 1
ATOM 1438 N N . ILE A 1 198 ? 4.122 22.881 28.824 1.00 47.75 198 ILE A N 1
ATOM 1439 C CA . ILE A 1 198 ? 4.578 23.482 30.080 1.00 47.75 198 ILE A CA 1
ATOM 1440 C C . ILE A 1 198 ? 5.039 24.946 30.009 1.00 47.75 198 ILE A C 1
ATOM 1442 O O . ILE A 1 198 ? 6.122 25.287 29.546 1.00 47.75 198 ILE A O 1
ATOM 1446 N N . GLY A 1 199 ? 4.269 25.799 30.685 1.00 37.91 199 GLY A N 1
ATOM 1447 C CA . GLY A 1 199 ? 4.711 27.135 31.064 1.00 37.91 199 GLY A CA 1
ATOM 1448 C C . GLY A 1 199 ? 3.866 27.792 32.153 1.00 37.91 199 GLY A C 1
ATOM 1449 O O . GLY A 1 199 ? 3.576 28.975 32.041 1.00 37.91 199 GLY A O 1
ATOM 1450 N N . LEU A 1 200 ? 3.458 27.069 33.203 1.00 44.62 200 LEU A N 1
ATOM 1451 C CA . LEU A 1 200 ? 2.924 27.690 34.426 1.00 44.62 200 LEU A CA 1
ATOM 1452 C C . LEU A 1 200 ? 3.952 27.590 35.565 1.00 44.62 200 LEU A C 1
ATOM 1454 O O . LEU A 1 200 ? 3.950 26.598 36.293 1.00 44.62 200 LEU A O 1
ATOM 1458 N N . PRO A 1 201 ? 4.806 28.604 35.789 1.00 51.19 201 PRO A N 1
ATOM 1459 C CA . PRO A 1 201 ? 5.476 28.781 37.062 1.00 51.19 201 PRO A CA 1
ATOM 1460 C C . PRO A 1 201 ? 4.753 29.882 37.846 1.00 51.19 201 PRO A C 1
ATOM 1462 O O . PRO A 1 201 ? 5.139 31.046 37.796 1.00 51.19 201 PRO A O 1
ATOM 1465 N N . ALA A 1 202 ? 3.700 29.547 38.588 1.00 53.09 202 ALA A N 1
ATOM 1466 C CA . ALA A 1 202 ? 3.190 30.436 39.630 1.00 53.09 202 ALA A CA 1
ATOM 1467 C C . ALA A 1 202 ? 2.387 29.642 40.666 1.00 53.09 202 ALA A C 1
ATOM 1469 O O . ALA A 1 202 ? 1.592 28.787 40.307 1.00 53.09 202 ALA A O 1
ATOM 1470 N N . LEU A 1 203 ? 2.564 29.998 41.942 1.00 49.03 203 LEU A N 1
ATOM 1471 C CA . LEU A 1 203 ? 1.931 29.439 43.150 1.00 49.03 203 LEU A CA 1
ATOM 1472 C C . LEU A 1 203 ? 2.615 28.237 43.828 1.00 49.03 203 LEU A C 1
ATOM 1474 O O . LEU A 1 203 ? 1.978 27.258 44.194 1.00 49.03 203 LEU A O 1
ATOM 1478 N N . ALA A 1 204 ? 3.896 28.384 44.173 1.00 48.25 204 ALA A N 1
ATOM 1479 C CA . ALA A 1 204 ? 4.472 27.681 45.332 1.00 48.25 204 ALA A CA 1
ATOM 1480 C C . ALA A 1 204 ? 5.310 28.599 46.251 1.00 48.25 204 ALA A C 1
ATOM 1482 O O . ALA A 1 204 ? 6.181 28.140 46.981 1.00 48.25 204 ALA A O 1
ATOM 1483 N N . MET A 1 205 ? 5.038 29.911 46.257 1.00 52.00 205 MET A N 1
ATOM 1484 C CA . MET A 1 205 ? 5.652 30.869 47.194 1.00 52.00 205 MET A CA 1
ATOM 1485 C C . MET A 1 205 ? 4.596 31.705 47.934 1.00 52.00 205 MET A C 1
ATOM 1487 O O . MET A 1 205 ? 4.611 32.929 47.914 1.00 52.00 205 MET A O 1
ATOM 1491 N N . ALA A 1 206 ? 3.652 31.045 48.613 1.00 51.28 206 ALA A N 1
ATOM 1492 C CA . ALA A 1 206 ? 2.710 31.740 49.501 1.00 51.28 206 ALA A CA 1
ATOM 1493 C C . ALA A 1 206 ? 2.385 31.001 50.812 1.00 51.28 206 ALA A C 1
ATOM 1495 O O . ALA A 1 206 ? 1.425 31.354 51.492 1.00 51.28 206 ALA A O 1
ATOM 1496 N N . MET A 1 207 ? 3.196 30.022 51.231 1.00 52.00 207 MET A N 1
ATOM 1497 C CA . MET A 1 207 ? 3.072 29.421 52.569 1.00 52.00 207 MET A CA 1
ATOM 1498 C C . MET A 1 207 ? 4.429 29.214 53.252 1.00 52.00 207 MET A C 1
ATOM 1500 O O . MET A 1 207 ? 4.749 28.138 53.736 1.00 52.00 207 MET A O 1
ATOM 1504 N N . ARG A 1 208 ? 5.219 30.288 53.379 1.00 50.84 208 ARG A N 1
ATOM 1505 C CA . ARG A 1 208 ? 6.203 30.406 54.471 1.00 50.84 208 ARG A CA 1
ATOM 1506 C C . ARG A 1 208 ? 5.683 31.407 55.498 1.00 50.84 208 ARG A C 1
ATOM 1508 O O . ARG A 1 208 ? 6.265 32.459 55.739 1.00 50.84 208 ARG A O 1
ATOM 1515 N N . ARG A 1 209 ? 4.515 31.096 56.069 1.00 53.75 209 ARG A N 1
ATOM 1516 C CA . ARG A 1 209 ? 3.912 31.865 57.160 1.00 53.75 209 ARG A CA 1
ATOM 1517 C C . ARG A 1 209 ? 4.379 31.276 58.493 1.00 53.75 209 ARG A C 1
ATOM 1519 O O . ARG A 1 209 ? 4.076 30.134 58.801 1.00 53.75 209 ARG A O 1
ATOM 1526 N N . ARG A 1 210 ? 5.065 32.117 59.271 1.00 55.31 210 ARG A N 1
ATOM 1527 C CA . ARG A 1 210 ? 5.086 32.156 60.745 1.00 55.31 210 ARG A CA 1
ATOM 1528 C C . ARG A 1 210 ? 5.383 30.851 61.502 1.00 55.31 210 ARG A C 1
ATOM 1530 O O . ARG A 1 210 ? 4.478 30.089 61.813 1.00 55.31 210 ARG A O 1
ATOM 1537 N N . ARG A 1 211 ? 6.606 30.762 62.028 1.00 53.94 211 ARG A N 1
ATOM 1538 C CA . ARG A 1 211 ? 6.858 30.361 63.425 1.00 53.94 211 ARG A CA 1
ATOM 1539 C C . ARG A 1 211 ? 8.217 30.916 63.869 1.00 53.94 211 ARG A C 1
ATOM 1541 O O . ARG A 1 211 ? 9.258 30.372 63.530 1.00 53.94 211 ARG A O 1
ATOM 1548 N N . ARG A 1 212 ? 8.185 32.049 64.571 1.00 52.00 212 ARG A N 1
ATOM 1549 C CA . ARG A 1 212 ? 9.196 32.447 65.558 1.00 52.00 212 ARG A CA 1
ATOM 1550 C C . ARG A 1 212 ? 8.415 32.733 66.838 1.00 52.00 212 ARG A C 1
ATOM 1552 O O . ARG A 1 212 ? 7.751 33.762 66.926 1.00 52.00 212 ARG A O 1
ATOM 1559 N N . GLY A 1 213 ? 8.370 31.725 67.701 1.00 48.28 213 GLY A N 1
ATOM 1560 C CA . GLY A 1 213 ? 8.587 31.919 69.130 1.00 48.28 213 GLY A CA 1
ATOM 1561 C C . GLY A 1 213 ? 10.067 31.687 69.396 1.00 48.28 213 GLY A C 1
ATOM 1562 O O . GLY A 1 213 ? 10.712 31.087 68.500 1.00 48.28 213 GLY A O 1
#

Nearest PDB structures (foldseek):
  8h2i-assembly1_bG  TM=4.830E-01  e=1.115E-03  Paramecium bursaria Chlorella virus 1
  3no8-assembly2_B  TM=3.473E-01  e=4.319E-03  Homo sapiens
  2o0o-assembly1_B  TM=3.999E-01  e=5.656E-01  Homo sapiens
  5mu8-assembly5_J  TM=2.330E-01  e=4.314E-01  Homo sapiens
  6fib-assembly1_C  TM=2.737E-01  e=3.765E+00  Homo sapiens

Secondary structure (DSSP, 8-state):
---------PPPEEEEEESTTS-PPP----SSEEEEEE--SS-EEEEEEEE-B---TTB---SEEEEEEESS-GGGTPPEEEEEEEE----TTS--EEEEEEEEEEE-TT--EEEEEE----TTTTT-B--B-EEPEETTTTEEPTTPPP-S-EEEE-SSTT---EEE-TTSSS-EE-EEEEES--TT--------------SSSS-------

Radius of gyration: 23.08 Å; Cα contacts (8 Å, |Δi|>4): 501; chains: 1; bounding box: 66×51×89 Å

Foldseek 3Di:
DDDDPDDPPQDKDFQDWFCQPDDFDADFDQAQKKKFKDAAQFKFQFFWKWFAFEDDPQADQQWKKKKWKWLEQVVVVTDTQFMDIWGRPDYPVDDTTIGTTPGGRTDGGRRIMMIMMGRQPGPVVDRHTTGFGAHWAPDPPLHRDPPGDFTQFMFGDHDDTSDGPGTDGTSPPPGGGTMITIGSDPVPDPDPPPCPPDDDDDPPPDPPDDDDD